Protein AF-0000000078755265 (afdb_homodimer)

Radius of gyration: 21.08 Å; Cα contacts (8 Å, |Δi|>4): 444; chains: 2; bounding box: 47×53×52 Å

Organism: Turneriella parva (strain ATCC BAA-1111 / DSM 21527 / NCTC 11395 / H) (NCBI:txid869212)

Solvent-accessible surface area (backbone atoms only — not comparable to full-atom values): 18035 Å² total; per-residue (Å²): 113,67,68,59,51,53,56,50,50,52,45,50,51,53,42,49,52,40,50,49,33,39,73,72,42,49,56,49,80,78,87,55,60,68,49,54,38,50,43,44,23,53,50,10,47,22,36,22,55,11,33,56,58,46,47,48,51,56,36,50,50,20,55,73,64,72,37,68,68,45,34,36,51,35,31,46,44,53,54,52,46,36,62,67,23,33,45,52,11,45,42,37,26,39,54,28,46,23,33,61,43,56,80,73,53,49,40,74,77,36,69,52,51,30,50,23,49,52,31,40,52,50,27,53,48,44,40,64,69,47,43,50,58,49,43,52,47,47,29,52,30,33,76,70,69,48,63,46,89,81,34,72,68,43,42,52,50,51,51,49,46,51,51,52,49,52,49,32,52,50,27,43,50,52,18,48,47,33,67,53,64,103,111,65,69,60,50,52,56,48,51,52,46,50,51,53,44,49,52,42,51,49,32,40,74,72,41,48,53,50,78,78,86,56,60,68,48,55,37,50,42,44,23,51,51,9,47,23,37,22,54,11,34,57,57,46,46,49,50,56,36,51,51,21,55,73,64,72,37,68,67,46,33,36,50,34,33,45,46,52,52,51,47,35,63,68,23,32,45,52,11,46,42,37,27,39,55,28,47,24,31,61,40,56,81,73,53,49,40,74,77,38,68,50,50,30,51,22,48,52,31,39,51,50,26,52,47,45,41,62,69,47,44,49,57,49,43,52,48,48,31,52,31,33,75,70,71,49,62,47,90,80,36,73,68,44,42,49,49,51,50,49,46,51,52,51,50,52,49,32,53,52,26,42,51,51,17,47,48,33,66,54,62,102

Structure (mmCIF, N/CA/C/O backbone):
data_AF-0000000078755265-model_v1
#
loop_
_entity.id
_entity.type
_entity.pdbx_description
1 polymer 'Integral membrane protein'
#
loop_
_atom_site.group_PDB
_atom_site.id
_atom_site.type_symbol
_atom_site.label_atom_id
_atom_site.label_alt_id
_atom_site.label_comp_id
_atom_site.label_asym_id
_atom_site.label_entity_id
_atom_site.label_seq_id
_atom_site.pdbx_PDB_ins_code
_atom_site.Cartn_x
_atom_site.Cartn_y
_atom_site.Cartn_z
_atom_site.occupancy
_atom_site.B_iso_or_equiv
_atom_site.auth_seq_id
_atom_site.auth_comp_id
_atom_site.auth_asym_id
_atom_site.auth_atom_id
_atom_site.pdbx_PDB_model_num
ATOM 1 N N . MET A 1 1 ? -9.18 23.5 -8.195 1 69.81 1 MET A N 1
ATOM 2 C CA . MET A 1 1 ? -10.266 22.516 -8.102 1 69.81 1 MET A CA 1
ATOM 3 C C . MET A 1 1 ? -10.719 22.078 -9.484 1 69.81 1 MET A C 1
ATOM 5 O O . MET A 1 1 ? -10.93 20.891 -9.727 1 69.81 1 MET A O 1
ATOM 9 N N . LYS A 1 2 ? -10.68 22.953 -10.406 1 68.75 2 LYS A N 1
ATOM 10 C CA . LYS A 1 2 ? -11.18 22.625 -11.734 1 68.75 2 LYS A CA 1
ATOM 11 C C . LYS A 1 2 ? -10.273 21.625 -12.445 1 68.75 2 LYS A C 1
ATOM 13 O O . LYS A 1 2 ? -10.75 20.656 -13.039 1 68.75 2 LYS A O 1
ATOM 18 N N . LYS A 1 3 ? -9.039 21.828 -12.359 1 72.62 3 LYS A N 1
ATOM 19 C CA . LYS A 1 3 ? -8.086 20.938 -13.016 1 72.62 3 LYS A CA 1
ATOM 20 C C . LYS A 1 3 ? -8.164 19.531 -12.445 1 72.62 3 LYS A C 1
ATOM 22 O O . LYS A 1 3 ? -8.078 18.547 -13.188 1 72.62 3 LYS A O 1
ATOM 27 N N . PHE A 1 4 ? -8.414 19.375 -11.234 1 78.75 4 PHE A N 1
ATOM 28 C CA . PHE A 1 4 ? -8.562 18.094 -10.57 1 78.75 4 PHE A CA 1
ATOM 29 C C . PHE A 1 4 ? -9.781 17.344 -11.094 1 78.75 4 PHE A C 1
ATOM 31 O O . PHE A 1 4 ? -9.695 16.156 -11.414 1 78.75 4 PHE A O 1
ATOM 38 N N . LYS A 1 5 ? -10.719 18.062 -11.352 1 81.75 5 LYS A N 1
ATOM 39 C CA . LYS A 1 5 ? -11.977 17.438 -11.781 1 81.75 5 LYS A CA 1
ATOM 40 C C . LYS A 1 5 ? -11.867 16.922 -13.211 1 81.75 5 LYS A C 1
ATOM 42 O O . LYS A 1 5 ? -12.391 15.844 -13.523 1 81.75 5 LYS A O 1
ATOM 47 N N . ILE A 1 6 ? -11.203 17.625 -14.023 1 82.88 6 ILE A N 1
ATOM 48 C CA . ILE A 1 6 ? -11.039 17.203 -15.414 1 82.88 6 ILE A CA 1
ATOM 49 C C . ILE A 1 6 ? -10.164 15.961 -15.477 1 82.88 6 ILE A C 1
ATOM 51 O O . ILE A 1 6 ? -10.469 15.016 -16.203 1 82.88 6 ILE A O 1
ATOM 55 N N . ALA A 1 7 ? -9.125 15.992 -14.734 1 85.5 7 ALA A N 1
ATOM 56 C CA . ALA A 1 7 ? -8.219 14.844 -14.719 1 85.5 7 ALA A CA 1
ATOM 57 C C . ALA A 1 7 ? -8.945 13.586 -14.242 1 85.5 7 ALA A C 1
ATOM 59 O O . ALA A 1 7 ? -8.789 12.516 -14.828 1 85.5 7 ALA A O 1
ATOM 60 N N . PHE A 1 8 ? -9.766 13.711 -13.297 1 88.5 8 PHE A N 1
ATOM 61 C CA . PHE A 1 8 ? -10.555 12.586 -12.805 1 88.5 8 PHE A CA 1
ATOM 62 C C . PHE A 1 8 ? -11.523 12.094 -13.867 1 88.5 8 PHE A C 1
ATOM 64 O O . PHE A 1 8 ? -11.695 10.883 -14.047 1 88.5 8 PHE A O 1
ATOM 71 N N . ALA A 1 9 ? -12.102 13.047 -14.523 1 90.12 9 ALA A N 1
ATOM 72 C CA . ALA A 1 9 ? -13.086 12.68 -15.539 1 90.12 9 ALA A CA 1
ATOM 73 C C . ALA A 1 9 ? -12.445 11.867 -16.656 1 90.12 9 ALA A C 1
ATOM 75 O O . ALA A 1 9 ? -13.031 10.898 -17.156 1 90.12 9 ALA A O 1
ATOM 76 N N . VAL A 1 10 ? -11.289 12.195 -17.062 1 91.88 10 VAL A N 1
ATOM 77 C CA . VAL A 1 10 ? -10.562 11.484 -18.109 1 91.88 10 VAL A CA 1
ATOM 78 C C . VAL A 1 10 ? -10.227 10.07 -17.641 1 91.88 10 VAL A C 1
ATOM 80 O O . 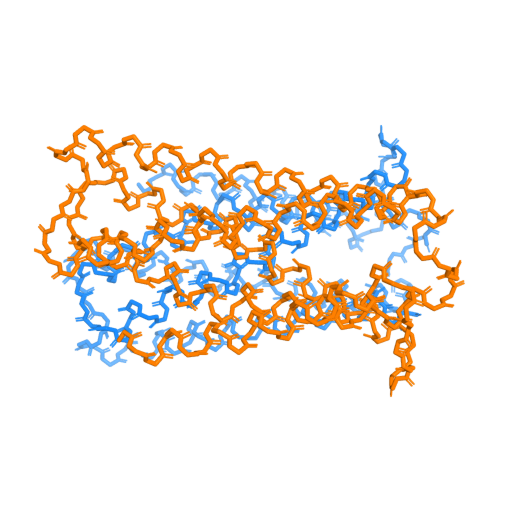VAL A 1 10 ? -10.453 9.094 -18.359 1 91.88 10 VAL A O 1
ATOM 83 N N . GLU A 1 11 ? -9.734 9.992 -16.469 1 93.38 11 GLU A N 1
ATOM 84 C CA . GLU A 1 11 ? -9.406 8.68 -15.93 1 93.38 11 GLU A CA 1
ATOM 85 C C . GLU A 1 11 ? -10.648 7.801 -15.812 1 93.38 11 GLU A C 1
ATOM 87 O O . GLU A 1 11 ? -10.617 6.621 -16.172 1 93.38 11 GLU A O 1
ATOM 92 N N . LEU A 1 12 ? -11.695 8.43 -15.367 1 93.75 12 LEU A N 1
ATOM 93 C CA . LEU A 1 12 ? -12.93 7.672 -15.188 1 93.75 12 LEU A CA 1
ATOM 94 C C . LEU A 1 12 ? -13.469 7.172 -16.531 1 93.75 12 LEU A C 1
ATOM 96 O O . LEU A 1 12 ? -13.992 6.059 -16.609 1 93.75 12 LEU A O 1
ATOM 100 N N . ALA A 1 13 ? -13.32 7.98 -17.531 1 95.06 13 ALA A N 1
ATOM 101 C CA . ALA A 1 13 ? -13.75 7.578 -18.875 1 95.06 13 ALA A CA 1
ATOM 102 C C . ALA A 1 13 ? -12.945 6.379 -19.359 1 95.06 13 ALA A C 1
ATOM 104 O O . ALA A 1 13 ? -13.508 5.438 -19.922 1 95.06 13 ALA A O 1
ATOM 105 N N . ILE A 1 14 ? -11.664 6.383 -19.203 1 96.19 14 ILE A N 1
ATOM 106 C CA . ILE A 1 14 ? -10.781 5.301 -19.625 1 96.19 14 ILE A CA 1
ATOM 107 C C . ILE A 1 14 ? -11.109 4.031 -18.828 1 96.19 14 ILE A C 1
ATOM 109 O O . ILE A 1 14 ? -11.242 2.953 -19.422 1 96.19 14 ILE A O 1
ATOM 113 N N . ILE A 1 15 ? -11.297 4.184 -17.562 1 96.5 15 ILE A N 1
ATOM 114 C CA . ILE A 1 15 ? -11.625 3.068 -16.688 1 96.5 15 ILE A CA 1
ATOM 115 C C . ILE A 1 15 ? -12.961 2.459 -17.094 1 96.5 15 ILE A C 1
ATOM 117 O O . ILE A 1 15 ? -13.102 1.235 -17.172 1 96.5 15 ILE A O 1
ATOM 121 N N . GLY A 1 16 ? -13.914 3.34 -17.344 1 95.38 16 GLY A N 1
ATOM 122 C CA . GLY A 1 16 ? -15.211 2.871 -17.797 1 95.38 16 GLY A CA 1
ATOM 123 C C . GLY A 1 16 ? -15.148 2.109 -19.109 1 95.38 16 GLY A C 1
ATOM 124 O O . GLY A 1 16 ? -15.789 1.07 -19.266 1 95.38 16 GLY A O 1
ATOM 125 N N . ALA A 1 17 ? -14.43 2.627 -20.016 1 96.38 17 ALA A N 1
ATOM 126 C CA . ALA A 1 17 ? -14.281 1.986 -21.328 1 96.38 17 ALA A CA 1
ATOM 127 C C . ALA A 1 17 ? -13.641 0.609 -21.188 1 96.38 17 ALA A C 1
ATOM 129 O O . ALA A 1 17 ? -14.109 -0.364 -21.781 1 96.38 17 ALA A O 1
ATOM 130 N N . LEU A 1 18 ? -12.625 0.479 -20.453 1 96.25 18 LEU A N 1
ATOM 131 C CA . LEU A 1 18 ? -11.914 -0.785 -20.266 1 96.25 18 LEU A CA 1
ATOM 132 C C . LEU A 1 18 ? -12.789 -1.802 -19.547 1 96.25 18 LEU A C 1
ATOM 134 O O . LEU A 1 18 ? -12.789 -2.986 -19.891 1 96.25 18 LEU A O 1
ATOM 138 N N . THR A 1 19 ? -13.484 -1.305 -18.578 1 95.19 19 THR A N 1
ATOM 139 C CA . THR A 1 19 ? -14.391 -2.18 -17.844 1 95.19 19 THR A CA 1
ATOM 140 C C . THR A 1 19 ? -15.477 -2.725 -18.781 1 95.19 19 THR A C 1
ATOM 142 O O . THR A 1 19 ? -15.812 -3.908 -18.719 1 95.19 19 THR A O 1
ATOM 145 N N . THR A 1 20 ? -15.992 -1.854 -19.562 1 94.69 20 THR A N 1
ATOM 146 C CA . THR A 1 20 ? -17.016 -2.256 -20.516 1 94.69 20 THR A CA 1
ATOM 147 C C . THR A 1 20 ? -16.484 -3.312 -21.484 1 94.69 20 THR A C 1
ATOM 149 O O . THR A 1 20 ? -17.156 -4.301 -21.766 1 94.69 20 THR A O 1
ATOM 152 N N . LEU A 1 21 ? -15.289 -3.15 -21.969 1 94.81 21 LEU A N 1
ATOM 153 C CA . LEU A 1 21 ? -14.68 -4.133 -22.859 1 94.81 21 LEU A CA 1
ATOM 154 C C . LEU A 1 21 ? -14.609 -5.5 -22.188 1 94.81 21 LEU A C 1
ATOM 156 O O . LEU A 1 21 ? -14.922 -6.52 -22.812 1 94.81 21 LEU A O 1
ATOM 160 N N . LEU A 1 22 ? -14.258 -5.523 -20.984 1 93.94 22 LEU A N 1
ATOM 161 C CA . LEU A 1 22 ? -14.133 -6.777 -20.234 1 93.94 22 LEU A CA 1
ATOM 162 C C . LEU A 1 22 ? -15.484 -7.465 -20.109 1 93.94 22 LEU A C 1
ATOM 164 O O . LEU A 1 22 ? -15.602 -8.672 -20.328 1 93.94 22 LEU A O 1
ATOM 168 N N . PHE A 1 23 ? -16.469 -6.684 -19.828 1 93.81 23 PHE A N 1
ATOM 169 C CA . PHE A 1 23 ? -17.766 -7.262 -19.547 1 93.81 23 PHE A CA 1
ATOM 170 C C . PHE A 1 23 ? -18.422 -7.754 -20.828 1 93.81 23 PHE A C 1
ATOM 172 O O . PHE A 1 23 ? -19.219 -8.703 -20.812 1 93.81 23 PHE A O 1
ATOM 179 N N . VAL A 1 24 ? -18.062 -7.152 -21.891 1 93.25 24 VAL A N 1
ATOM 180 C CA . VAL A 1 24 ? -18.688 -7.578 -23.141 1 93.25 24 VAL A CA 1
ATOM 181 C C . VAL A 1 24 ? -17.812 -8.625 -23.828 1 93.25 24 VAL A C 1
ATOM 183 O O . VAL A 1 24 ? -18.156 -9.125 -24.906 1 93.25 24 VAL A O 1
ATOM 186 N N . GLY A 1 25 ? -16.688 -8.93 -23.297 1 91.88 25 GLY A N 1
ATOM 187 C CA . GLY A 1 25 ? -15.883 -10.055 -23.734 1 91.88 25 GLY A CA 1
ATOM 188 C C . GLY A 1 25 ? -14.938 -9.703 -24.875 1 91.88 25 GLY A C 1
ATOM 189 O O . GLY A 1 25 ? -14.578 -10.562 -25.672 1 91.88 25 GLY A O 1
ATOM 190 N N . VAL A 1 26 ? -14.648 -8.461 -25 1 92.31 26 VAL A N 1
ATOM 191 C CA . VAL A 1 26 ? -13.703 -8.039 -26.031 1 92.31 26 VAL A CA 1
ATOM 192 C C . VAL A 1 26 ? -12.289 -7.984 -25.438 1 92.31 26 VAL A C 1
ATOM 194 O O . VAL A 1 26 ? -12.047 -7.266 -24.469 1 92.31 26 VAL A O 1
ATOM 197 N N . SER A 1 27 ? -11.406 -8.711 -26.047 1 93.75 27 SER A N 1
ATOM 198 C CA . SER A 1 27 ? -10.016 -8.719 -25.609 1 93.75 27 SER A CA 1
ATOM 199 C C . SER A 1 27 ? -9.156 -7.801 -26.484 1 93.75 27 SER A C 1
ATOM 201 O O . SER A 1 27 ? -9.344 -7.738 -27.703 1 93.75 27 SER A O 1
ATOM 203 N N . LEU A 1 28 ? -8.258 -7.086 -25.891 1 95.06 28 LEU A N 1
ATOM 204 C CA . LEU A 1 28 ? -7.281 -6.262 -26.594 1 95.06 28 LEU A CA 1
ATOM 205 C C . LEU A 1 28 ? -6.09 -7.102 -27.047 1 95.06 28 LEU A C 1
ATOM 207 O O . LEU A 1 28 ? -5.832 -8.172 -26.5 1 95.06 28 LEU A O 1
ATOM 211 N N . PRO A 1 29 ? -5.469 -6.609 -28.094 1 93.75 29 PRO A N 1
ATOM 212 C CA . PRO A 1 29 ? -4.324 -7.391 -28.578 1 93.75 29 PRO A CA 1
ATOM 213 C C . PRO A 1 29 ? -3.135 -7.348 -27.625 1 93.75 29 PRO A C 1
ATOM 215 O O . PRO A 1 29 ? -2.943 -6.355 -26.922 1 93.75 29 PRO A O 1
ATOM 218 N N . GLU A 1 30 ? -2.338 -8.445 -27.656 1 94 30 GLU A N 1
ATOM 219 C CA . GLU A 1 30 ? -1.086 -8.523 -26.906 1 94 30 GLU A CA 1
ATOM 220 C C . GLU A 1 30 ? -0.012 -7.641 -27.531 1 94 30 GLU A C 1
ATOM 222 O O . GLU A 1 30 ? 0.525 -7.973 -28.594 1 94 30 GLU A O 1
ATOM 227 N N . VAL A 1 31 ? 0.309 -6.547 -26.906 1 95.69 31 VAL A N 1
ATOM 228 C CA . VAL A 1 31 ? 1.33 -5.648 -27.438 1 95.69 31 VAL A CA 1
ATOM 229 C C . VAL A 1 31 ? 2.674 -5.941 -26.766 1 95.69 31 VAL A C 1
ATOM 231 O O . VAL A 1 31 ? 3.725 -5.547 -27.281 1 95.69 31 VAL A O 1
ATOM 234 N N . PHE A 1 32 ? 2.686 -6.602 -25.656 1 96.69 32 PHE A N 1
ATOM 235 C CA . PHE A 1 32 ? 3.84 -7.145 -24.953 1 96.69 32 PHE A CA 1
ATOM 236 C C . PHE A 1 32 ? 3.666 -8.633 -24.703 1 96.69 32 PHE A C 1
ATOM 238 O O . PHE A 1 32 ? 2.557 -9.164 -24.797 1 96.69 32 PHE A O 1
ATOM 245 N N . PRO A 1 33 ? 4.828 -9.258 -24.484 1 95.75 33 PRO A N 1
ATOM 246 C CA . PRO A 1 33 ? 4.672 -10.648 -24.047 1 95.75 33 PRO A CA 1
ATOM 247 C C . PRO A 1 33 ? 3.729 -10.797 -22.859 1 95.75 33 PRO A C 1
ATOM 249 O O . PRO A 1 33 ? 3.695 -9.93 -21.984 1 95.75 33 PRO A O 1
ATOM 252 N N . ARG A 1 34 ? 3.051 -11.898 -22.766 1 94.75 34 ARG A N 1
ATOM 253 C CA . ARG A 1 34 ? 2.014 -12.156 -21.766 1 94.75 34 ARG A CA 1
ATOM 254 C C . ARG A 1 34 ? 2.547 -11.945 -20.344 1 94.75 34 ARG A C 1
ATOM 256 O O . ARG A 1 34 ? 1.854 -11.398 -19.5 1 94.75 34 ARG A O 1
ATOM 263 N N . ALA A 1 35 ? 3.75 -12.359 -20.156 1 94.94 35 ALA A N 1
ATOM 264 C CA . ALA A 1 35 ? 4.367 -12.219 -18.844 1 94.94 35 ALA A CA 1
ATOM 265 C C . ALA A 1 35 ? 4.496 -10.75 -18.453 1 94.94 35 ALA A C 1
ATOM 267 O O . ALA A 1 35 ? 4.375 -10.406 -17.281 1 94.94 35 ALA A O 1
ATOM 268 N N . VAL A 1 36 ? 4.754 -9.906 -19.406 1 97 36 VAL A N 1
ATOM 269 C CA . VAL A 1 36 ? 4.871 -8.477 -19.141 1 97 36 VAL A CA 1
ATOM 270 C C . VAL A 1 36 ? 3.498 -7.891 -18.828 1 97 36 VAL A C 1
ATOM 272 O O . VAL A 1 36 ? 3.367 -7.051 -17.922 1 97 36 VAL A O 1
ATOM 275 N N . HIS A 1 37 ? 2.492 -8.344 -19.5 1 97.31 37 HIS A N 1
ATOM 276 C CA . HIS A 1 37 ? 1.136 -7.91 -19.188 1 97.31 37 HIS A CA 1
ATOM 277 C C . HIS A 1 37 ? 0.741 -8.32 -17.766 1 97.31 37 HIS A C 1
ATOM 279 O O . HIS A 1 37 ? 0.085 -7.559 -17.062 1 97.31 37 HIS A O 1
ATOM 285 N N . ARG A 1 38 ? 1.148 -9.5 -17.406 1 95.75 38 ARG A N 1
ATOM 286 C CA . ARG A 1 38 ? 0.884 -9.961 -16.047 1 95.75 38 ARG A CA 1
ATOM 287 C C . ARG A 1 38 ? 1.606 -9.086 -15.023 1 95.75 38 ARG A C 1
ATOM 289 O O . ARG A 1 38 ? 1.037 -8.742 -13.992 1 95.75 38 ARG A O 1
ATOM 296 N N . PHE A 1 39 ? 2.799 -8.789 -15.344 1 96.81 39 PHE A N 1
ATOM 297 C CA . PHE A 1 39 ? 3.588 -7.93 -14.469 1 96.81 39 PHE A CA 1
ATOM 298 C C . PHE A 1 39 ? 2.912 -6.574 -14.289 1 96.81 39 PHE A C 1
ATOM 300 O O . PHE A 1 39 ? 2.754 -6.098 -13.164 1 96.81 39 PHE A O 1
ATOM 307 N N . LEU A 1 40 ? 2.523 -5.988 -15.367 1 97.81 40 LEU A N 1
ATOM 308 C CA . LEU A 1 40 ? 1.892 -4.676 -15.336 1 97.81 40 LEU A CA 1
ATOM 309 C C . LEU A 1 40 ? 0.554 -4.734 -14.602 1 97.81 40 LEU A C 1
ATOM 311 O O . LEU A 1 40 ? 0.183 -3.789 -13.898 1 97.81 40 LEU A O 1
ATOM 315 N N . HIS A 1 41 ? -0.22 -5.812 -14.758 1 97.62 41 HIS A N 1
ATOM 316 C CA . HIS A 1 41 ? -1.466 -6.039 -14.039 1 97.62 41 HIS A CA 1
ATOM 317 C C . HIS A 1 41 ? -1.23 -6.078 -12.531 1 97.62 41 HIS A C 1
ATOM 319 O O . HIS A 1 41 ? -1.938 -5.414 -11.773 1 97.62 41 HIS A O 1
ATOM 325 N N . ILE A 1 42 ? -0.18 -6.785 -12.109 1 96.94 42 ILE A N 1
ATOM 326 C CA . ILE A 1 42 ? 0.16 -6.918 -10.695 1 96.94 42 ILE A CA 1
ATOM 327 C C . ILE A 1 42 ? 0.607 -5.566 -10.148 1 96.94 42 ILE A C 1
ATOM 329 O O . ILE A 1 42 ? 0.208 -5.176 -9.047 1 96.94 42 ILE A O 1
ATOM 333 N N . LEU A 1 43 ? 1.388 -4.895 -10.953 1 97.38 43 LEU A N 1
ATOM 334 C CA . LEU A 1 43 ? 1.819 -3.561 -10.547 1 97.38 43 LEU A CA 1
ATOM 335 C C . LEU A 1 43 ? 0.622 -2.637 -10.352 1 97.38 43 LEU A C 1
ATOM 337 O O . LEU A 1 43 ? 0.589 -1.851 -9.406 1 97.38 43 LEU A O 1
ATOM 341 N N . GLY A 1 44 ? -0.327 -2.703 -11.234 1 97.94 44 GLY A N 1
ATOM 342 C CA . GLY A 1 44 ? -1.554 -1.934 -11.094 1 97.94 44 GLY A CA 1
ATOM 343 C C . GLY A 1 44 ? -2.316 -2.254 -9.828 1 97.94 44 GLY A C 1
ATOM 344 O O . GLY A 1 44 ? -2.811 -1.351 -9.148 1 97.94 44 GLY A O 1
ATOM 345 N N . ALA A 1 45 ? -2.359 -3.541 -9.508 1 97.38 45 ALA A N 1
ATOM 346 C CA . ALA A 1 45 ? -3.049 -3.963 -8.289 1 97.38 45 ALA A CA 1
ATOM 347 C C . ALA A 1 45 ? -2.357 -3.408 -7.047 1 97.38 45 ALA A C 1
ATOM 349 O O . ALA A 1 45 ? -3.021 -2.965 -6.105 1 97.38 45 ALA A O 1
ATOM 350 N N . ILE A 1 46 ? -1.095 -3.379 -7.043 1 97.62 46 ILE A N 1
ATOM 351 C CA . ILE A 1 46 ? -0.297 -2.912 -5.914 1 97.62 46 ILE A CA 1
ATOM 352 C C . ILE A 1 46 ? -0.532 -1.418 -5.699 1 97.62 46 ILE A C 1
ATOM 354 O O . ILE A 1 46 ? -0.798 -0.98 -4.578 1 97.62 46 ILE A O 1
ATOM 358 N N . ILE A 1 47 ? -0.466 -0.708 -6.809 1 97.31 47 ILE A N 1
ATOM 359 C CA . ILE A 1 47 ? -0.586 0.744 -6.738 1 97.31 47 ILE A CA 1
ATOM 360 C C . ILE A 1 47 ? -2.016 1.124 -6.355 1 97.31 47 ILE A C 1
ATOM 362 O O . ILE A 1 47 ? -2.227 1.998 -5.512 1 97.31 47 ILE A O 1
ATOM 366 N N . PHE A 1 48 ? -2.982 0.468 -6.945 1 98.06 48 PHE A N 1
ATOM 367 C CA . PHE A 1 48 ? -4.402 0.729 -6.746 1 98.06 48 PHE A CA 1
ATOM 368 C C . PHE A 1 48 ? -4.816 0.401 -5.316 1 98.06 48 PHE A C 1
ATOM 370 O O . PHE A 1 48 ? -5.23 1.288 -4.566 1 98.06 48 PHE A O 1
ATOM 377 N N . LEU A 1 49 ? -4.617 -0.829 -4.895 1 97.5 49 LEU A N 1
ATOM 378 C CA . LEU A 1 49 ? -5.059 -1.267 -3.576 1 97.5 49 LEU A CA 1
ATOM 379 C C . LEU A 1 49 ? -4.18 -0.673 -2.482 1 97.5 49 LEU A C 1
ATOM 381 O O . LEU A 1 49 ? -4.66 -0.364 -1.391 1 97.5 49 LEU A O 1
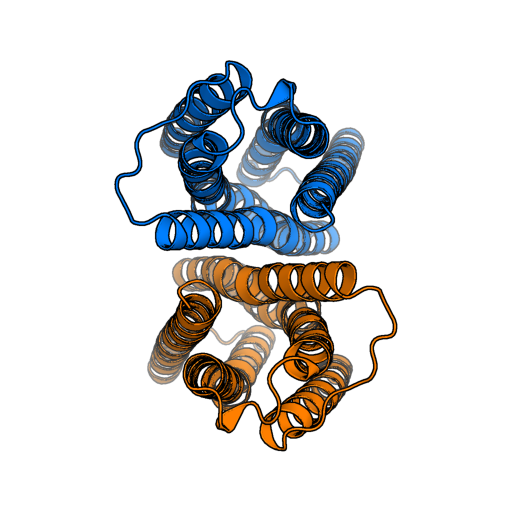ATOM 385 N N . GLY A 1 50 ? -2.943 -0.487 -2.74 1 97.75 50 GLY A N 1
ATOM 386 C CA . GLY A 1 50 ? -2.055 0.171 -1.796 1 97.75 50 GLY A CA 1
ATOM 387 C C . GLY A 1 50 ? -2.527 1.558 -1.399 1 97.75 50 GLY A C 1
ATOM 388 O O . GLY A 1 50 ? -2.561 1.892 -0.213 1 97.75 50 GLY A O 1
ATOM 389 N N . ASN A 1 51 ? -2.873 2.318 -2.438 1 98.19 51 ASN A N 1
ATOM 390 C CA . ASN A 1 51 ? -3.328 3.672 -2.146 1 98.19 51 ASN A CA 1
ATOM 391 C C . ASN A 1 51 ? -4.594 3.666 -1.294 1 98.19 51 ASN A C 1
ATOM 393 O O . ASN A 1 51 ? -4.738 4.48 -0.38 1 98.19 51 ASN A O 1
ATOM 397 N N . ILE A 1 52 ? -5.484 2.773 -1.604 1 97.12 52 ILE A N 1
ATOM 398 C CA . ILE A 1 52 ? -6.758 2.736 -0.892 1 97.12 52 ILE A CA 1
ATOM 399 C C . ILE A 1 52 ? -6.508 2.541 0.602 1 97.12 52 ILE A C 1
ATOM 401 O O . ILE A 1 52 ? -6.977 3.332 1.425 1 97.12 52 ILE A O 1
ATOM 405 N N . VAL A 1 53 ? -5.676 1.666 0.991 1 97.56 53 VAL A N 1
ATOM 406 C CA . VAL A 1 53 ? -5.539 1.289 2.395 1 97.56 53 VAL A CA 1
ATOM 407 C C . VAL A 1 53 ? -4.633 2.285 3.111 1 97.56 53 VAL A C 1
ATOM 409 O O . VAL A 1 53 ? -4.914 2.689 4.242 1 97.56 53 VAL A O 1
ATOM 412 N N . VAL A 1 54 ? -3.604 2.664 2.443 1 98.25 54 VAL A N 1
ATOM 413 C CA . VAL A 1 54 ? -2.631 3.539 3.09 1 98.25 54 VAL A CA 1
ATOM 414 C C . VAL A 1 54 ? -3.23 4.93 3.277 1 98.25 54 VAL A C 1
ATOM 416 O O . VAL A 1 54 ? -3.133 5.516 4.359 1 98.25 54 VAL A O 1
ATOM 419 N N . SER A 1 55 ? -3.908 5.473 2.264 1 98.12 55 SER A N 1
ATOM 420 C CA . SER A 1 55 ? -4.52 6.797 2.361 1 98.12 55 SER A CA 1
ATOM 421 C C . SER A 1 55 ? -5.656 6.805 3.375 1 98.12 55 SER A C 1
ATOM 423 O O . SER A 1 55 ? -5.883 7.812 4.051 1 98.12 55 SER A O 1
ATOM 425 N N . ALA A 1 56 ? -6.297 5.688 3.479 1 97.44 56 ALA A N 1
ATOM 426 C CA . ALA A 1 56 ? -7.359 5.602 4.477 1 97.44 56 ALA A CA 1
ATOM 427 C C . ALA A 1 56 ? -6.805 5.793 5.887 1 97.44 56 ALA A C 1
ATOM 429 O O . ALA A 1 56 ? -7.434 6.434 6.73 1 97.44 56 ALA A O 1
ATOM 430 N N . LEU A 1 57 ? -5.652 5.211 6.113 1 97.94 57 LEU A N 1
ATOM 431 C CA . LEU A 1 57 ? -5.07 5.371 7.441 1 97.94 57 LEU A CA 1
ATOM 432 C C . LEU A 1 57 ? -4.609 6.809 7.664 1 97.94 57 LEU A C 1
ATOM 434 O O . LEU A 1 57 ? -4.84 7.383 8.727 1 97.94 57 LEU A O 1
ATOM 438 N N . TRP A 1 58 ? -3.986 7.406 6.648 1 98.19 58 TRP A N 1
ATOM 439 C CA . TRP A 1 58 ? -3.568 8.797 6.75 1 98.19 58 TRP A CA 1
ATOM 440 C C . TRP A 1 58 ? -4.754 9.703 7.082 1 98.19 58 TRP A C 1
ATOM 442 O O . TRP A 1 58 ? -4.688 10.516 8.008 1 98.19 58 TRP A O 1
ATOM 452 N N . PHE A 1 59 ? -5.809 9.5 6.355 1 98.06 59 PHE A N 1
ATOM 453 C CA . PHE A 1 59 ? -6.992 10.336 6.52 1 98.06 59 PHE A CA 1
ATOM 454 C C . PHE A 1 59 ? -7.641 10.094 7.879 1 98.06 59 PHE A C 1
ATOM 456 O O . PHE A 1 59 ? -8.062 11.039 8.547 1 98.06 59 PHE A O 1
ATOM 463 N N . SER A 1 60 ? -7.73 8.844 8.312 1 97.12 60 SER A N 1
ATOM 464 C CA . SER A 1 60 ? -8.375 8.5 9.57 1 97.12 60 SER A CA 1
ATOM 465 C C . SER A 1 60 ? -7.637 9.109 10.758 1 97.12 60 SER A C 1
ATOM 467 O O . SER A 1 60 ? -8.266 9.562 11.719 1 97.12 60 SER A O 1
ATOM 469 N N . VAL A 1 61 ? -6.363 9.133 10.695 1 97.44 61 VAL A N 1
ATOM 470 C CA . VAL A 1 61 ? -5.586 9.727 11.781 1 97.44 61 VAL A CA 1
ATOM 471 C C . VAL A 1 61 ? -5.777 11.242 11.797 1 97.44 61 VAL A C 1
ATOM 473 O O . VAL A 1 61 ? -5.906 11.844 12.859 1 97.44 61 VAL A O 1
ATOM 476 N N . ALA A 1 62 ? -5.832 11.82 10.602 1 97.62 62 ALA A N 1
ATOM 477 C CA . ALA A 1 62 ? -6.086 13.258 10.523 1 97.62 62 ALA A CA 1
ATOM 478 C C . ALA A 1 62 ? -7.434 13.609 11.141 1 97.62 62 ALA A C 1
ATOM 480 O O . ALA A 1 62 ? -7.535 14.555 11.922 1 97.62 62 ALA A O 1
ATOM 481 N N . VAL A 1 63 ? -8.422 12.828 10.836 1 96.88 63 VAL A N 1
ATOM 482 C CA . VAL A 1 63 ? -9.758 13.086 11.344 1 96.88 63 VAL A CA 1
ATOM 483 C C . VAL A 1 63 ? -9.781 12.883 12.859 1 96.88 63 VAL A C 1
ATOM 485 O O . VAL A 1 63 ? -10.328 13.711 13.594 1 96.88 63 VAL A O 1
ATOM 488 N N . ALA A 1 64 ? -9.141 11.859 13.328 1 96.31 64 ALA A N 1
ATOM 489 C CA . ALA A 1 64 ? -9.148 11.523 14.75 1 96.31 64 ALA A CA 1
ATOM 490 C C . ALA A 1 64 ? -8.398 12.578 15.57 1 96.31 64 ALA A C 1
ATOM 492 O O . ALA A 1 64 ? -8.719 12.805 16.734 1 96.31 64 ALA A O 1
ATOM 493 N N . SER A 1 65 ? -7.473 13.25 14.938 1 95.75 65 SER A N 1
ATOM 494 C CA . SER A 1 65 ? -6.668 14.258 15.625 1 95.75 65 SER A CA 1
ATOM 495 C C . SER A 1 65 ? -7.488 15.508 15.938 1 95.75 65 SER A C 1
ATOM 497 O O . SER A 1 65 ? -7.133 16.281 16.828 1 95.75 65 SER A O 1
ATOM 499 N N . ARG A 1 66 ? -8.539 15.789 15.125 1 95.88 66 ARG A N 1
ATOM 500 C CA . ARG A 1 66 ? -9.406 16.953 15.203 1 95.88 66 ARG A CA 1
ATOM 501 C C . ARG A 1 66 ? -8.602 18.25 15.031 1 95.88 66 ARG A C 1
ATOM 503 O O . ARG A 1 66 ? -8.945 19.281 15.609 1 95.88 66 ARG A O 1
ATOM 510 N N . LYS A 1 67 ? -7.453 18.094 14.438 1 95.56 67 LYS A N 1
ATOM 511 C CA . LYS A 1 67 ? -6.672 19.266 14.07 1 95.56 67 LYS A CA 1
ATOM 512 C C . LYS A 1 67 ? -7.043 19.766 12.672 1 95.56 67 LYS A C 1
ATOM 514 O O . LYS A 1 67 ? -6.902 19.031 11.688 1 95.56 67 LYS A O 1
ATOM 519 N N . ASN A 1 68 ? -7.434 21.031 12.586 1 94.94 68 ASN A N 1
ATOM 520 C CA . ASN A 1 68 ? -7.945 21.594 11.336 1 94.94 68 ASN A CA 1
ATOM 521 C C . ASN A 1 68 ? -6.922 21.484 10.211 1 94.94 68 ASN A C 1
ATOM 523 O O . ASN A 1 68 ? -7.266 21.109 9.094 1 94.94 68 ASN A O 1
ATOM 527 N N . ASP A 1 69 ? -5.703 21.781 10.539 1 95.5 69 ASP A N 1
ATOM 528 C CA . ASP A 1 69 ? -4.664 21.797 9.516 1 95.5 69 ASP A CA 1
ATOM 529 C C . ASP A 1 69 ? -4.391 20.375 8.992 1 95.5 69 ASP A C 1
ATOM 531 O O . ASP A 1 69 ? -4.184 20.188 7.789 1 95.5 69 ASP A O 1
ATOM 535 N N . TRP A 1 70 ? -4.406 19.438 9.883 1 96.69 70 TRP A N 1
ATOM 536 C CA . TRP A 1 70 ? -4.188 18.047 9.477 1 96.69 70 TRP A CA 1
ATOM 537 C C . TRP A 1 70 ? -5.336 17.547 8.617 1 96.69 70 TRP A C 1
ATOM 539 O O . TRP A 1 70 ? -5.117 16.859 7.617 1 96.69 70 TRP A O 1
ATOM 549 N N . PHE A 1 71 ? -6.516 17.938 9.023 1 97 71 PHE A N 1
ATOM 550 C CA . PHE A 1 71 ? -7.691 17.547 8.25 1 97 71 PHE A CA 1
ATOM 551 C C . PHE A 1 71 ? -7.641 18.156 6.855 1 97 71 PHE A C 1
ATOM 553 O O . PHE A 1 71 ? -7.895 17.469 5.863 1 97 71 PHE A O 1
ATOM 560 N N . ALA A 1 72 ? -7.324 19.391 6.762 1 96.19 72 ALA A N 1
ATOM 561 C CA . ALA A 1 72 ? -7.258 20.078 5.473 1 96.19 72 ALA A CA 1
ATOM 562 C C . ALA A 1 72 ? -6.211 19.438 4.566 1 96.19 72 ALA A C 1
ATOM 564 O O . ALA A 1 72 ? -6.453 19.234 3.371 1 96.19 72 ALA A O 1
ATOM 565 N N . PHE A 1 73 ? -5.109 19.125 5.141 1 97.31 73 PHE A N 1
ATOM 566 C CA . PHE A 1 73 ? -4.039 18.453 4.41 1 97.31 73 PHE A CA 1
ATOM 567 C C . PHE A 1 73 ? -4.496 17.094 3.9 1 97.31 73 PHE A C 1
ATOM 569 O O . PHE A 1 73 ? -4.352 16.797 2.713 1 97.31 73 PHE A O 1
ATOM 576 N N . ALA A 1 74 ? -5.059 16.297 4.754 1 97.88 74 ALA A N 1
ATOM 577 C CA . ALA A 1 74 ? -5.449 14.93 4.402 1 97.88 74 ALA A CA 1
ATOM 578 C C . ALA A 1 74 ? -6.586 14.93 3.385 1 97.88 74 ALA A C 1
ATOM 580 O O . ALA A 1 74 ? -6.617 14.094 2.48 1 97.88 74 ALA A O 1
ATOM 581 N N . ALA A 1 75 ? -7.508 15.867 3.533 1 96.62 75 ALA A N 1
ATOM 582 C CA . ALA A 1 75 ? -8.633 15.961 2.605 1 96.62 75 ALA A CA 1
ATOM 583 C C . ALA A 1 75 ? -8.156 16.266 1.189 1 96.62 75 ALA A C 1
ATOM 585 O O . ALA A 1 75 ? -8.742 15.781 0.214 1 96.62 75 ALA A O 1
ATOM 586 N N . ARG A 1 76 ? -7.148 17 1.094 1 95.12 76 ARG A N 1
ATOM 587 C CA . ARG A 1 76 ? -6.582 17.328 -0.211 1 95.12 76 ARG A CA 1
ATOM 588 C C . ARG A 1 76 ? -5.797 16.156 -0.776 1 95.12 76 ARG A C 1
ATOM 590 O O . ARG A 1 76 ? -5.953 15.797 -1.946 1 95.12 76 ARG A O 1
ATOM 597 N N . LEU A 1 77 ? -5.012 15.57 0.02 1 97.25 77 LEU A N 1
ATOM 598 C CA . LEU A 1 77 ? -4.098 14.539 -0.466 1 97.25 77 LEU A CA 1
ATOM 599 C C . LEU A 1 77 ? -4.848 13.258 -0.799 1 97.25 77 LEU A C 1
ATOM 601 O O . LEU A 1 77 ? -4.418 12.484 -1.659 1 97.25 77 LEU A O 1
ATOM 605 N N . MET A 1 78 ? -5.965 13.039 -0.174 1 95.94 78 MET A N 1
ATOM 606 C CA . MET A 1 78 ? -6.773 11.891 -0.568 1 95.94 78 MET A CA 1
ATOM 607 C C . MET A 1 78 ? -7.129 11.953 -2.049 1 95.94 78 MET A C 1
ATOM 609 O O . MET A 1 78 ? -7.129 10.93 -2.736 1 95.94 78 MET A O 1
ATOM 613 N N . ASN A 1 79 ? -7.434 13.141 -2.455 1 95.38 79 ASN A N 1
ATOM 614 C CA . ASN A 1 79 ? -7.797 13.312 -3.857 1 95.38 79 ASN A CA 1
ATOM 615 C C . ASN A 1 79 ? -6.566 13.281 -4.762 1 95.38 79 ASN A C 1
ATOM 617 O O . ASN A 1 79 ? -6.609 12.727 -5.859 1 95.38 79 ASN A O 1
ATOM 621 N N . ILE A 1 80 ? -5.484 13.836 -4.305 1 96.38 80 ILE A N 1
ATOM 622 C CA . ILE A 1 80 ? -4.246 13.844 -5.074 1 96.38 80 ILE A CA 1
ATOM 623 C C . ILE A 1 80 ? -3.725 12.414 -5.227 1 96.38 80 ILE A C 1
ATOM 625 O O . ILE A 1 80 ? -3.318 12.008 -6.32 1 96.38 80 ILE A O 1
ATOM 629 N N . THR A 1 81 ? -3.744 11.664 -4.16 1 97.5 81 THR A N 1
ATOM 630 C CA . THR A 1 81 ? -3.219 10.305 -4.219 1 97.5 81 THR A CA 1
ATOM 631 C C . THR A 1 81 ? -4.141 9.398 -5.035 1 97.5 81 THR A C 1
ATOM 633 O O . THR A 1 81 ? -3.68 8.461 -5.688 1 97.5 81 THR A O 1
ATOM 636 N N . ASP A 1 82 ? -5.457 9.68 -5.027 1 96.75 82 ASP A N 1
ATOM 637 C CA . ASP A 1 82 ? -6.355 8.953 -5.918 1 96.75 82 ASP A CA 1
ATOM 638 C C . ASP A 1 82 ? -5.996 9.195 -7.379 1 96.75 82 ASP A C 1
ATOM 640 O O . ASP A 1 82 ? -5.98 8.266 -8.188 1 96.75 82 ASP A O 1
ATOM 644 N N . LEU A 1 83 ? -5.738 10.383 -7.695 1 95.75 83 LEU A N 1
ATOM 645 C CA . LEU A 1 83 ? -5.395 10.75 -9.062 1 95.75 83 LEU A CA 1
ATOM 646 C C . LEU A 1 83 ? -4.043 10.156 -9.461 1 95.75 83 LEU A C 1
ATOM 648 O O . LEU A 1 83 ? -3.855 9.75 -10.609 1 95.75 83 LEU A O 1
ATOM 652 N N . ALA A 1 84 ? -3.16 10.07 -8.531 1 97.19 84 ALA A N 1
ATOM 653 C CA . ALA A 1 84 ? -1.788 9.656 -8.82 1 97.19 84 ALA A CA 1
ATOM 654 C C . ALA A 1 84 ? -1.658 8.133 -8.805 1 97.19 84 ALA A C 1
ATOM 656 O O . ALA A 1 84 ? -0.815 7.574 -9.508 1 97.19 84 ALA A O 1
ATOM 657 N N . PHE A 1 85 ? -2.5 7.477 -8.031 1 98.12 85 PHE A N 1
ATOM 658 C CA . PHE A 1 85 ? -2.258 6.055 -7.816 1 98.12 85 PHE A CA 1
ATOM 659 C C . PHE A 1 85 ? -3.502 5.238 -8.141 1 98.12 85 PHE A C 1
ATOM 661 O O . PHE A 1 85 ? -3.445 4.301 -8.938 1 98.12 85 PHE A O 1
ATOM 668 N N . THR A 1 86 ? -4.625 5.582 -7.57 1 97.25 86 THR A N 1
ATOM 669 C CA . THR A 1 86 ? -5.832 4.793 -7.793 1 97.25 86 THR A CA 1
ATOM 670 C C . THR A 1 86 ? -6.211 4.789 -9.273 1 97.25 86 THR A C 1
ATOM 672 O O . THR A 1 86 ? -6.422 3.729 -9.859 1 97.25 86 THR A O 1
ATOM 675 N N . GLY A 1 87 ? -6.32 5.961 -9.859 1 95.44 87 GLY A N 1
ATOM 676 C CA . GLY A 1 87 ? -6.66 6.074 -11.273 1 95.44 87 GLY A CA 1
ATOM 677 C C . GLY A 1 87 ? -5.707 5.316 -12.18 1 95.44 87 GLY A C 1
ATOM 678 O O . GLY A 1 87 ? -6.109 4.367 -12.852 1 95.44 87 GLY A O 1
ATOM 679 N N . PRO A 1 88 ? -4.43 5.672 -12.148 1 97.19 88 PRO A N 1
ATOM 680 C CA . PRO A 1 88 ? -3.451 4.973 -12.992 1 97.19 88 PRO A CA 1
ATOM 681 C C . PRO A 1 88 ? -3.361 3.482 -12.672 1 97.19 88 PRO A C 1
ATOM 683 O O . PRO A 1 88 ? -3.158 2.666 -13.578 1 97.19 88 PRO A O 1
ATOM 686 N N . GLY A 1 89 ? -3.455 3.135 -11.406 1 97.75 89 GLY A N 1
ATOM 687 C CA . GLY A 1 89 ? -3.48 1.726 -11.047 1 97.75 89 GLY A CA 1
ATOM 688 C C . GLY A 1 89 ? -4.625 0.967 -11.695 1 97.75 89 GLY A C 1
ATOM 689 O O . GLY A 1 89 ? -4.434 -0.133 -12.219 1 97.75 89 GLY A O 1
ATOM 690 N N . LEU A 1 90 ? -5.777 1.562 -11.656 1 97.62 90 LEU A N 1
ATOM 691 C CA . LEU A 1 90 ? -6.945 0.947 -12.273 1 97.62 90 LEU A CA 1
ATOM 692 C C . LEU A 1 90 ? -6.762 0.828 -13.781 1 97.62 90 LEU A C 1
ATOM 694 O O . LEU A 1 90 ? -7.16 -0.172 -14.383 1 97.62 90 LEU A O 1
ATOM 698 N N . ILE A 1 91 ? -6.199 1.813 -14.359 1 97.69 91 ILE A N 1
ATOM 699 C CA . ILE A 1 91 ? -5.973 1.785 -15.805 1 97.69 91 ILE A CA 1
ATOM 700 C C . ILE A 1 91 ? -4.992 0.666 -16.156 1 97.69 91 ILE A C 1
ATOM 702 O O . ILE A 1 91 ? -5.234 -0.117 -17.078 1 97.69 91 ILE A O 1
ATOM 706 N N . LEU A 1 92 ? -3.908 0.574 -15.391 1 98 92 LEU A N 1
ATOM 707 C CA . LEU A 1 92 ? -2.941 -0.497 -15.609 1 98 92 LEU A CA 1
ATOM 708 C C . LEU A 1 92 ? -3.59 -1.862 -15.406 1 98 92 LEU A C 1
ATOM 710 O O . LEU A 1 92 ? -3.385 -2.777 -16.203 1 98 92 LEU A O 1
ATOM 714 N N . LEU A 1 93 ? -4.324 -1.939 -14.367 1 97.62 93 LEU A N 1
ATOM 715 C CA . LEU A 1 93 ? -4.988 -3.18 -13.984 1 97.62 93 LEU A CA 1
ATOM 716 C C . LEU A 1 93 ? -5.965 -3.629 -15.062 1 97.62 93 LEU A C 1
ATOM 718 O O . LEU A 1 93 ? -5.906 -4.77 -15.523 1 97.62 93 LEU A O 1
ATOM 722 N N . LEU A 1 94 ? -6.797 -2.756 -15.523 1 97.5 94 LEU A N 1
ATOM 723 C CA . LEU A 1 94 ? -7.887 -3.088 -16.438 1 97.5 94 LEU A CA 1
ATOM 724 C C . LEU A 1 94 ? -7.367 -3.264 -17.859 1 97.5 94 LEU A C 1
ATOM 726 O O . LEU A 1 94 ? -7.848 -4.129 -18.594 1 97.5 94 LEU A O 1
ATOM 730 N N . TRP A 1 95 ? -6.426 -2.412 -18.219 1 97.81 95 TRP A N 1
ATOM 731 C CA . TRP A 1 95 ? -5.832 -2.582 -19.531 1 97.81 95 TRP A CA 1
ATOM 732 C C . TRP A 1 95 ? -5.234 -3.975 -19.688 1 97.81 95 TRP A C 1
ATOM 734 O O . TRP A 1 95 ? -5.492 -4.66 -20.688 1 97.81 95 TRP A O 1
ATOM 744 N N . ASN A 1 96 ? -4.535 -4.422 -18.781 1 97.75 96 ASN A N 1
ATOM 745 C CA . ASN A 1 96 ? -3.871 -5.719 -18.875 1 97.75 96 ASN A CA 1
ATOM 746 C C . ASN A 1 96 ? -4.852 -6.867 -18.656 1 97.75 96 ASN A C 1
ATOM 748 O O . ASN A 1 96 ? -4.703 -7.938 -19.25 1 97.75 96 ASN A O 1
ATOM 752 N N . ALA A 1 97 ? -5.812 -6.617 -17.812 1 96.56 97 ALA A N 1
ATOM 753 C CA . ALA A 1 97 ? -6.867 -7.617 -17.672 1 96.56 97 ALA A CA 1
ATOM 754 C C . ALA A 1 97 ? -7.531 -7.91 -19 1 96.56 97 ALA A C 1
ATOM 756 O O . ALA A 1 97 ? -7.801 -9.07 -19.328 1 96.56 97 ALA A O 1
ATOM 757 N N . THR A 1 98 ? -7.844 -6.875 -19.797 1 96.38 98 THR A N 1
ATOM 758 C CA . THR A 1 98 ? -8.508 -7.027 -21.094 1 96.38 98 THR A CA 1
ATOM 759 C C . THR A 1 98 ? -7.633 -7.82 -22.062 1 96.38 98 THR A C 1
ATOM 761 O O . THR A 1 98 ? -8.148 -8.531 -22.922 1 96.38 98 THR A O 1
ATOM 764 N N . VAL A 1 99 ? -6.363 -7.754 -21.906 1 96.38 99 VAL A N 1
ATOM 765 C CA . VAL A 1 99 ? -5.445 -8.508 -22.75 1 96.38 99 VAL A CA 1
ATOM 766 C C . VAL A 1 99 ? -5.367 -9.953 -22.266 1 96.38 99 VAL A C 1
ATOM 768 O O . VAL A 1 99 ? -5.512 -10.891 -23.062 1 96.38 99 VAL A O 1
ATOM 771 N N . LEU A 1 100 ? -5.297 -10.188 -21 1 94.94 100 LEU A N 1
ATOM 772 C CA . LEU A 1 100 ? -5.027 -11.5 -20.406 1 94.94 100 LEU A CA 1
ATOM 773 C C . LEU A 1 100 ? -6.254 -12.391 -20.5 1 94.94 100 LEU A C 1
ATOM 775 O O . LEU A 1 100 ? -6.133 -13.617 -20.594 1 94.94 100 LEU A O 1
ATOM 779 N N . VAL A 1 101 ? -7.371 -11.836 -20.516 1 93.31 101 VAL A N 1
ATOM 780 C CA . VAL A 1 101 ? -8.609 -12.609 -20.516 1 93.31 101 VAL A CA 1
ATOM 781 C C . VAL A 1 101 ? -8.789 -13.289 -21.875 1 93.31 101 VAL A C 1
ATOM 783 O O . VAL A 1 101 ? -9.555 -14.242 -21.984 1 93.31 101 VAL A O 1
ATOM 786 N N . GLY A 1 102 ? -8.117 -12.852 -22.875 1 90.25 102 GLY A N 1
ATOM 787 C CA . GLY A 1 102 ? -8.203 -13.461 -24.203 1 90.25 102 GLY A CA 1
ATOM 788 C C . GLY A 1 102 ? -7.902 -14.945 -24.203 1 90.25 102 GLY A C 1
ATOM 789 O O . GLY A 1 102 ? -8.32 -15.672 -25.109 1 90.25 102 GLY A O 1
ATOM 790 N N . ALA A 1 103 ? -7.254 -15.359 -23.203 1 87 103 ALA A N 1
ATOM 791 C CA . ALA A 1 103 ? -6.891 -16.766 -23.109 1 87 103 ALA A CA 1
ATOM 792 C C . ALA A 1 103 ? -8.07 -17.609 -22.641 1 87 103 ALA A C 1
ATOM 794 O O . ALA A 1 103 ? -8.047 -18.844 -22.734 1 87 103 ALA A O 1
ATOM 795 N N . TYR A 1 104 ? -9.195 -17.156 -22.141 1 87.5 104 TYR A N 1
ATOM 796 C CA . TYR A 1 104 ? -10.266 -17.875 -21.484 1 87.5 104 TYR A CA 1
ATOM 797 C C . TYR A 1 104 ? -11.562 -17.781 -22.281 1 87.5 104 TYR A C 1
ATOM 799 O O . TYR A 1 104 ? -12.547 -18.469 -21.969 1 87.5 104 TYR A O 1
ATOM 807 N N . GLY A 1 105 ? -11.719 -16.984 -23.391 1 83.69 105 GLY A N 1
ATOM 808 C CA . GLY A 1 105 ? -12.992 -16.672 -24.016 1 83.69 105 GLY A CA 1
ATOM 809 C C . GLY A 1 105 ? -13.734 -15.555 -23.328 1 83.69 105 GLY A C 1
ATOM 810 O O . GLY A 1 105 ? -13.125 -14.594 -22.859 1 83.69 105 GLY A O 1
ATOM 811 N N . HIS A 1 106 ? -15.148 -15.789 -23.312 1 90.25 106 HIS A N 1
ATOM 812 C CA . HIS A 1 106 ? -15.93 -14.734 -22.672 1 90.25 106 HIS A CA 1
ATOM 813 C C . HIS A 1 106 ? -15.766 -14.781 -21.156 1 90.25 106 HIS A C 1
ATOM 815 O O . HIS A 1 106 ? -16.047 -15.805 -20.531 1 90.25 106 HIS A O 1
ATOM 821 N N . PRO A 1 107 ? -15.445 -13.648 -20.547 1 91.62 107 PRO A N 1
ATOM 822 C CA . PRO A 1 107 ? -15.078 -13.648 -19.141 1 91.62 107 PRO A CA 1
ATOM 823 C C . PRO A 1 107 ? -16.234 -14.023 -18.219 1 91.62 107 PRO A C 1
ATOM 825 O O . PRO A 1 107 ? -16.031 -14.672 -17.188 1 91.62 107 PRO A O 1
ATOM 828 N N . LEU A 1 108 ? -17.406 -13.75 -18.625 1 94 108 LEU A N 1
ATOM 829 C CA . LEU A 1 108 ? -18.547 -14.023 -17.766 1 94 108 LEU A CA 1
ATOM 830 C C . LEU A 1 108 ? -18.938 -15.492 -17.828 1 94 108 LEU A C 1
ATOM 832 O O . LEU A 1 108 ? -19.719 -15.969 -17 1 94 108 LEU A O 1
ATOM 836 N N . ALA A 1 109 ? -18.375 -16.25 -18.719 1 94.06 109 ALA A N 1
ATOM 837 C CA . ALA A 1 109 ? -18.641 -17.688 -18.844 1 94.06 109 ALA A CA 1
ATOM 838 C C . ALA A 1 109 ? -17.703 -18.484 -17.953 1 94.06 109 ALA A C 1
ATOM 840 O O . ALA A 1 109 ? -17.938 -19.672 -17.703 1 94.06 109 ALA A O 1
ATOM 841 N N . VAL A 1 110 ? -16.703 -17.875 -17.547 1 93.69 110 VAL A N 1
ATOM 842 C CA . VAL A 1 110 ? -15.734 -18.5 -16.656 1 93.69 110 VAL A CA 1
ATOM 843 C C . VAL A 1 110 ? -16.047 -18.141 -15.203 1 93.69 110 VAL A C 1
ATOM 845 O O . VAL A 1 110 ? -15.992 -16.969 -14.82 1 93.69 110 VAL A O 1
ATOM 848 N N . GLU A 1 111 ? -16.328 -19.047 -14.383 1 94.19 111 GLU A N 1
ATOM 849 C CA . GLU A 1 111 ? -16.922 -18.859 -13.055 1 94.19 111 GLU A CA 1
ATOM 850 C C . GLU A 1 111 ? -16.047 -17.938 -12.195 1 94.19 111 GLU A C 1
ATOM 852 O O . GLU A 1 111 ? -16.531 -16.969 -11.633 1 94.19 111 GLU A O 1
ATOM 857 N N . TRP A 1 112 ? -14.766 -18.281 -11.984 1 93.5 112 TRP A N 1
ATOM 858 C CA . TRP A 1 112 ? -13.914 -17.469 -11.125 1 93.5 112 TRP A CA 1
ATOM 859 C C . TRP A 1 112 ? -13.773 -16.062 -11.68 1 93.5 112 TRP A C 1
ATOM 861 O O . TRP A 1 112 ? -13.711 -15.086 -10.922 1 93.5 112 TRP A O 1
ATOM 871 N N . LEU A 1 113 ? -13.68 -15.867 -13.039 1 94.69 113 LEU A N 1
ATOM 872 C CA . LEU A 1 113 ? -13.531 -14.562 -13.672 1 94.69 113 LEU A CA 1
ATOM 873 C C . LEU A 1 113 ? -14.805 -13.727 -13.508 1 94.69 113 LEU A C 1
ATOM 875 O O . LEU A 1 113 ? -14.734 -12.523 -13.273 1 94.69 113 LEU A O 1
ATOM 879 N N . LYS A 1 114 ? -15.922 -14.391 -13.602 1 95.81 114 LYS A N 1
ATOM 880 C CA . LYS A 1 114 ? -17.219 -13.742 -13.414 1 95.81 114 LYS A CA 1
ATOM 881 C C . LYS A 1 114 ? -17.297 -13.055 -12.062 1 95.81 114 LYS A C 1
ATOM 883 O O . LYS A 1 114 ? -17.578 -11.852 -11.984 1 95.81 114 LYS A O 1
ATOM 888 N N . TRP A 1 115 ? -16.984 -13.742 -11.102 1 96.75 115 TRP A N 1
ATOM 889 C CA . TRP A 1 115 ? -17.125 -13.195 -9.75 1 96.75 115 TRP A CA 1
ATOM 890 C C . TRP A 1 115 ? -16.016 -12.188 -9.461 1 96.75 115 TRP A C 1
ATOM 892 O O . TRP A 1 115 ? -16.234 -11.203 -8.758 1 96.75 115 TRP A O 1
ATOM 902 N N . ALA A 1 116 ? -14.812 -12.453 -9.961 1 96.5 116 ALA A N 1
ATOM 903 C CA . ALA A 1 116 ? -13.75 -11.461 -9.812 1 96.5 116 ALA A CA 1
ATOM 904 C C . ALA A 1 116 ? -14.172 -10.117 -10.414 1 96.5 116 ALA A C 1
ATOM 906 O O . ALA A 1 116 ? -13.961 -9.07 -9.805 1 96.5 116 ALA A O 1
ATOM 907 N N . LEU A 1 117 ? -14.82 -10.172 -11.609 1 96.31 117 LEU A N 1
ATOM 908 C CA . LEU A 1 117 ? -15.234 -8.961 -12.305 1 96.31 117 LEU A CA 1
ATOM 909 C C . LEU A 1 117 ? -16.391 -8.281 -11.578 1 96.31 117 LEU A C 1
ATOM 911 O O . LEU A 1 117 ? -16.438 -7.051 -11.492 1 96.31 117 LEU A O 1
ATOM 915 N N . ILE A 1 118 ? -17.312 -9.039 -11.078 1 97.56 118 ILE A N 1
ATOM 916 C CA . ILE A 1 118 ? -18.484 -8.484 -10.391 1 97.56 118 ILE A CA 1
ATOM 917 C C . ILE A 1 118 ? -18.031 -7.777 -9.109 1 97.56 118 ILE A C 1
ATOM 919 O O . ILE A 1 118 ? -18.438 -6.648 -8.844 1 97.56 118 ILE A O 1
ATOM 923 N N . TYR A 1 119 ? -17.203 -8.469 -8.289 1 97.88 119 TYR A N 1
ATOM 924 C CA . TYR A 1 119 ? -16.672 -7.836 -7.086 1 97.88 119 TYR A CA 1
ATOM 925 C C . TYR A 1 119 ? -15.906 -6.562 -7.426 1 97.88 119 TYR A C 1
ATOM 927 O O . TYR A 1 119 ? -16.078 -5.539 -6.762 1 97.88 119 TYR A O 1
ATOM 935 N N . PHE A 1 120 ? -15.172 -6.641 -8.492 1 97.5 120 PHE A N 1
ATOM 936 C CA . PHE A 1 120 ? -14.336 -5.512 -8.875 1 97.5 120 PHE A CA 1
ATOM 937 C C . PHE A 1 120 ? -15.188 -4.344 -9.359 1 97.5 120 PHE A C 1
ATOM 939 O O . PHE A 1 120 ? -14.93 -3.189 -9.008 1 97.5 120 PHE A O 1
ATOM 946 N N . ALA A 1 121 ? -16.141 -4.598 -10.141 1 96.56 121 ALA A N 1
ATOM 947 C CA . ALA A 1 121 ? -17.047 -3.559 -10.633 1 96.56 121 ALA A CA 1
ATOM 948 C C . ALA A 1 121 ? -17.797 -2.895 -9.484 1 96.56 121 ALA A C 1
ATOM 950 O O . ALA A 1 121 ? -18.031 -1.686 -9.508 1 96.56 121 ALA A O 1
ATOM 951 N N . ALA A 1 122 ? -18.141 -3.656 -8.547 1 97.19 122 ALA A N 1
ATOM 952 C CA . ALA A 1 122 ? -18.812 -3.119 -7.367 1 97.19 122 ALA A CA 1
ATOM 953 C C . ALA A 1 122 ? -17.906 -2.15 -6.613 1 97.19 122 ALA A C 1
ATOM 955 O O . ALA A 1 122 ? -18.375 -1.132 -6.094 1 97.19 122 ALA A O 1
ATOM 956 N N . THR A 1 123 ? -16.688 -2.484 -6.496 1 96.56 123 THR A N 1
ATOM 957 C CA . THR A 1 123 ? -15.711 -1.59 -5.863 1 96.56 123 THR A CA 1
ATOM 958 C C . THR A 1 123 ? -15.664 -0.251 -6.594 1 96.56 123 THR A C 1
ATOM 960 O O . THR A 1 123 ? -15.656 0.807 -5.961 1 96.56 123 THR A O 1
ATOM 963 N N . GLY A 1 124 ? -15.578 -0.319 -7.949 1 94.12 124 GLY A N 1
ATOM 964 C CA . GLY A 1 124 ? -15.562 0.9 -8.742 1 94.12 124 GLY A CA 1
ATOM 965 C C . GLY A 1 124 ? -16.812 1.744 -8.562 1 94.12 124 GLY A C 1
ATOM 966 O O . GLY A 1 124 ? -16.734 2.973 -8.492 1 94.12 124 GLY A O 1
ATOM 967 N N . ALA A 1 125 ? -17.922 1.109 -8.43 1 95.31 125 ALA A N 1
ATOM 968 C CA . ALA A 1 125 ? -19.188 1.805 -8.227 1 95.31 125 ALA A CA 1
ATOM 969 C C . ALA A 1 125 ? -19.219 2.516 -6.875 1 95.31 125 ALA A C 1
ATOM 971 O O . ALA A 1 125 ? -19.672 3.654 -6.773 1 95.31 125 ALA A O 1
ATOM 972 N N . LEU A 1 126 ? -18.703 1.838 -5.914 1 97 126 LEU A N 1
ATOM 973 C CA . LEU A 1 126 ? -18.641 2.436 -4.586 1 97 126 LEU A CA 1
ATOM 974 C C . LEU A 1 126 ? -17.672 3.619 -4.566 1 97 126 LEU A C 1
ATOM 976 O O . LEU A 1 126 ? -17.953 4.641 -3.934 1 97 126 LEU A O 1
ATOM 980 N N . TRP A 1 127 ? -16.594 3.471 -5.184 1 96.44 127 TRP A N 1
ATOM 981 C CA . TRP A 1 127 ? -15.594 4.531 -5.277 1 96.44 127 TRP A CA 1
ATOM 982 C C . TRP A 1 127 ? -16.172 5.754 -5.992 1 96.44 127 TRP A C 1
ATOM 984 O O . TRP A 1 127 ? -16.141 6.863 -5.453 1 96.44 127 TRP A O 1
ATOM 994 N N . MET A 1 128 ? -16.766 5.586 -7.141 1 93.88 128 MET A N 1
ATOM 995 C CA . MET A 1 128 ? -17.266 6.68 -7.969 1 93.88 128 MET A CA 1
ATOM 996 C C . MET A 1 128 ? -18.531 7.277 -7.359 1 93.88 128 MET A C 1
ATOM 998 O O . MET A 1 128 ? -18.719 8.492 -7.383 1 93.88 128 MET A O 1
ATOM 1002 N N . GLY A 1 129 ? -19.328 6.473 -6.836 1 95.81 129 GLY A N 1
ATOM 1003 C CA . GLY A 1 129 ? -20.641 6.922 -6.41 1 95.81 129 GLY A CA 1
ATOM 1004 C C . GLY A 1 129 ? -20.656 7.449 -4.988 1 95.81 129 GLY A C 1
ATOM 1005 O O . GLY A 1 129 ? -21.484 8.297 -4.648 1 95.81 129 GLY A O 1
ATOM 1006 N N . VAL A 1 130 ? -19.75 6.957 -4.199 1 97.94 130 VAL A N 1
ATOM 1007 C CA . VAL A 1 130 ? -19.828 7.324 -2.789 1 97.94 130 VAL A CA 1
ATOM 1008 C C . VAL A 1 130 ? -18.516 7.992 -2.365 1 97.94 130 VAL A C 1
ATOM 1010 O O . VAL A 1 130 ? -18.531 9.109 -1.849 1 97.94 130 VAL A O 1
ATOM 1013 N N . LEU A 1 131 ? -17.453 7.441 -2.566 1 97.62 131 LEU A N 1
ATOM 1014 C CA . LEU A 1 131 ? -16.188 7.883 -1.987 1 97.62 131 LEU A CA 1
ATOM 1015 C C . LEU A 1 131 ? -15.711 9.18 -2.639 1 97.62 131 LEU A C 1
ATOM 1017 O O . LEU A 1 131 ? -15.359 10.133 -1.943 1 97.62 131 LEU A O 1
ATOM 1021 N N . ILE A 1 132 ? -15.727 9.258 -3.955 1 95.81 132 ILE A N 1
ATOM 1022 C CA . ILE A 1 132 ? -15.234 10.445 -4.648 1 95.81 132 ILE A CA 1
ATOM 1023 C C . ILE A 1 132 ? -16.078 11.656 -4.25 1 95.81 132 ILE A C 1
ATOM 1025 O O . ILE A 1 132 ? -15.531 12.688 -3.836 1 95.81 132 ILE A O 1
ATOM 1029 N N . PRO A 1 133 ? -17.422 11.547 -4.293 1 96.19 133 PRO A N 1
ATOM 1030 C CA . PRO A 1 133 ? -18.219 12.711 -3.889 1 96.19 133 PRO A CA 1
ATOM 1031 C C . PRO A 1 133 ? -17.953 13.141 -2.445 1 96.19 133 PRO A C 1
ATOM 1033 O O . PRO A 1 133 ? -17.875 14.336 -2.152 1 96.19 133 PRO A O 1
ATOM 1036 N N . LEU A 1 134 ? -17.766 12.234 -1.579 1 97.5 134 LEU A N 1
ATOM 1037 C CA . LEU A 1 134 ? -17.5 12.562 -0.181 1 97.5 134 LEU A CA 1
ATOM 1038 C C . LEU A 1 134 ? -16.125 13.18 -0.011 1 97.5 134 LEU A C 1
ATOM 1040 O O . LEU A 1 134 ? -15.945 14.109 0.784 1 97.5 134 LEU A O 1
ATOM 1044 N N . GLN A 1 135 ? -15.211 12.656 -0.704 1 96.62 135 GLN A N 1
ATOM 1045 C CA . GLN A 1 135 ? -13.859 13.211 -0.627 1 96.62 135 GLN A CA 1
ATOM 1046 C C . GLN A 1 135 ? -13.836 14.672 -1.077 1 96.62 135 GLN A C 1
ATOM 1048 O O . GLN A 1 135 ? -13.195 15.508 -0.447 1 96.62 135 GLN A O 1
ATOM 1053 N N . PHE A 1 136 ? -14.5 14.977 -2.115 1 95.06 136 PHE A N 1
ATOM 1054 C CA . PHE A 1 136 ? -14.562 16.344 -2.598 1 95.06 136 PHE A CA 1
ATOM 1055 C C . PHE A 1 136 ? -15.297 17.234 -1.602 1 95.06 136 PHE A C 1
ATOM 1057 O O . PHE A 1 136 ? -14.938 18.406 -1.419 1 95.06 136 PHE A O 1
ATOM 1064 N N . ARG A 1 137 ? -16.281 16.656 -1.029 1 95.88 137 ARG A N 1
ATOM 1065 C CA . ARG A 1 137 ? -16.984 17.406 0.004 1 95.88 137 ARG A CA 1
ATOM 1066 C C . ARG A 1 137 ? -16.062 17.766 1.158 1 95.88 137 ARG A C 1
ATOM 1068 O O . ARG A 1 137 ? -16.031 18.906 1.609 1 95.88 137 ARG A O 1
ATOM 1075 N N . PHE A 1 138 ? -15.289 16.797 1.594 1 96.38 138 PHE A N 1
ATOM 1076 C CA . PHE A 1 138 ? -14.367 17.031 2.699 1 96.38 138 PHE A CA 1
ATOM 1077 C C . PHE A 1 138 ? -13.328 18.078 2.328 1 96.38 138 PHE A C 1
ATOM 1079 O O . PHE A 1 138 ? -12.984 18.938 3.146 1 96.38 138 PHE A O 1
ATOM 1086 N N . MET A 1 139 ? -12.883 18 1.133 1 94.75 139 MET A N 1
ATOM 1087 C CA . MET A 1 139 ? -11.898 18.969 0.665 1 94.75 139 MET A CA 1
ATOM 1088 C C . MET A 1 139 ? -12.484 20.375 0.64 1 94.75 139 MET A C 1
ATOM 1090 O O . MET A 1 139 ? -11.844 21.328 1.077 1 94.75 139 MET A O 1
ATOM 1094 N N . LYS A 1 140 ? -13.672 20.5 0.117 1 94.38 140 LYS A N 1
ATOM 1095 C CA . LYS A 1 140 ? -14.352 21.781 0.078 1 94.38 140 LYS A CA 1
ATOM 1096 C C . LYS A 1 140 ? -14.578 22.328 1.485 1 94.38 140 LYS A C 1
ATOM 1098 O O . LYS A 1 140 ? -14.406 23.531 1.732 1 94.38 140 LYS A O 1
ATOM 1103 N N . GLN A 1 141 ? -14.977 21.484 2.346 1 94.69 141 GLN A N 1
ATOM 1104 C CA . GLN A 1 141 ? -15.195 21.891 3.732 1 94.69 141 GLN A CA 1
ATOM 1105 C C . GLN A 1 141 ? -13.898 22.375 4.371 1 94.69 141 GLN A C 1
ATOM 1107 O O . GLN A 1 141 ? -13.891 23.406 5.059 1 94.69 141 GLN A O 1
ATOM 1112 N N . ALA A 1 142 ? -12.906 21.672 4.141 1 93.56 142 ALA A N 1
ATOM 1113 C CA . ALA A 1 142 ? -11.609 22.062 4.695 1 93.56 142 ALA A CA 1
ATOM 1114 C C . ALA A 1 142 ? -11.18 23.438 4.172 1 93.56 142 ALA A C 1
ATOM 1116 O O . ALA A 1 142 ? -10.672 24.266 4.93 1 93.56 142 ALA A O 1
ATOM 1117 N N . ASP A 1 143 ? -11.359 23.641 2.924 1 91.56 143 ASP A N 1
ATOM 1118 C CA . ASP A 1 143 ? -11.023 24.922 2.305 1 91.56 143 ASP A CA 1
ATOM 1119 C C . ASP A 1 143 ? -11.828 26.062 2.922 1 91.56 143 ASP A C 1
ATOM 1121 O O . ASP A 1 143 ? -11.344 27.188 2.998 1 91.56 143 ASP A O 1
ATOM 1125 N N . ALA A 1 144 ? -12.984 25.766 3.387 1 93.12 144 ALA A N 1
ATOM 1126 C CA . ALA A 1 144 ? -13.867 26.781 3.965 1 93.12 144 ALA A CA 1
ATOM 1127 C C . ALA A 1 144 ? -13.648 26.906 5.469 1 93.12 144 ALA A C 1
ATOM 1129 O O . ALA A 1 144 ? -14.281 27.734 6.129 1 93.12 144 ALA A O 1
ATOM 1130 N N . GLY A 1 145 ? -12.844 26.078 5.965 1 91.31 145 GLY A N 1
ATOM 1131 C CA . GLY A 1 145 ? -12.578 26.109 7.395 1 91.31 145 GLY A CA 1
ATOM 1132 C C . GLY A 1 145 ? -13.648 25.422 8.219 1 91.31 145 GLY A C 1
ATOM 1133 O O . GLY A 1 145 ? -13.781 25.672 9.414 1 91.31 145 GLY A O 1
ATOM 1134 N N . ILE A 1 146 ? -14.453 24.594 7.609 1 90.38 146 ILE A N 1
ATOM 1135 C CA . ILE A 1 146 ? -15.508 23.844 8.281 1 90.38 146 ILE A CA 1
ATOM 1136 C C . ILE A 1 146 ? -15.016 22.438 8.602 1 90.38 146 ILE A C 1
ATOM 1138 O O . ILE A 1 146 ? -14.594 21.688 7.707 1 90.38 146 ILE A O 1
ATOM 1142 N N . MET A 1 147 ? -15.125 22.109 9.875 1 91.12 147 MET A N 1
ATOM 1143 C CA . MET A 1 147 ? -14.602 20.797 10.289 1 91.12 147 MET A CA 1
ATOM 1144 C C . MET A 1 147 ? -15.742 19.844 10.633 1 91.12 147 MET A C 1
ATOM 1146 O O . MET A 1 147 ? -16.719 20.25 11.258 1 91.12 147 MET A O 1
ATOM 1150 N N . PRO A 1 148 ? -15.57 18.625 10.289 1 91.12 148 PRO A N 1
ATOM 1151 C CA . PRO A 1 148 ? -16.688 17.688 10.344 1 91.12 148 PRO A CA 1
ATOM 1152 C C . PRO A 1 148 ? -17.031 17.25 11.766 1 91.12 148 PRO A C 1
ATOM 1154 O O . PRO A 1 148 ? -18.125 16.766 12.023 1 91.12 148 PRO A O 1
ATOM 1157 N N . TRP A 1 149 ? -16.188 17.359 12.695 1 91.81 149 TRP A N 1
ATOM 1158 C CA . TRP A 1 149 ? -16.453 16.859 14.031 1 91.81 149 TRP A CA 1
ATOM 1159 C C . TRP A 1 149 ? -17.375 17.797 14.805 1 91.81 149 TRP A C 1
ATOM 1161 O O . TRP A 1 149 ? -17.844 17.469 15.891 1 91.81 149 TRP A O 1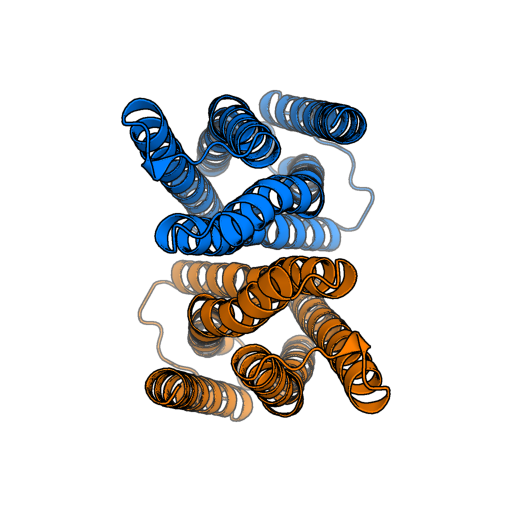
ATOM 1171 N N . ASN A 1 150 ? -17.719 18.906 14.258 1 89.69 150 ASN A N 1
ATOM 1172 C CA . ASN A 1 150 ? -18.578 19.875 14.938 1 89.69 150 ASN A CA 1
ATOM 1173 C C . ASN A 1 150 ? -20.016 19.75 14.469 1 89.69 150 ASN A C 1
ATOM 1175 O O . ASN A 1 150 ? -20.891 20.484 14.945 1 89.69 150 ASN A O 1
ATOM 1179 N N . ASP A 1 151 ? -20.281 18.953 13.531 1 92.94 151 ASP A N 1
ATOM 1180 C CA . ASP A 1 151 ? -21.609 18.781 12.938 1 92.94 151 ASP A CA 1
ATOM 1181 C C . ASP A 1 151 ? -22 17.312 12.844 1 92.94 151 ASP A C 1
ATOM 1183 O O . ASP A 1 151 ? -21.266 16.5 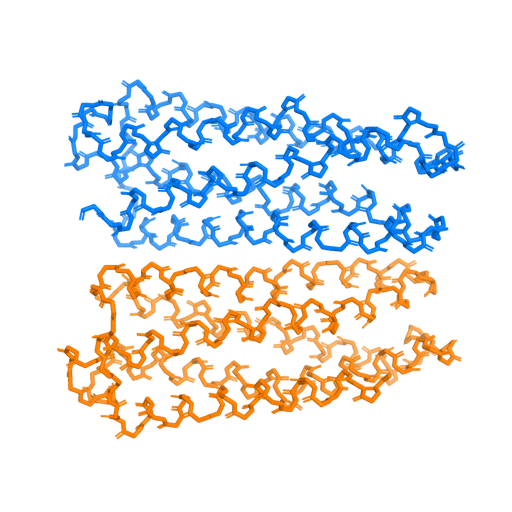12.281 1 92.94 151 ASP A O 1
ATOM 1187 N N . ALA A 1 152 ? -23.125 17.047 13.398 1 94.25 152 ALA A N 1
ATOM 1188 C CA . ALA A 1 152 ? -23.594 15.656 13.469 1 94.25 152 ALA A CA 1
ATOM 1189 C C . ALA A 1 152 ? -23.75 15.055 12.07 1 94.25 152 ALA A C 1
ATOM 1191 O O . ALA A 1 152 ? -23.438 13.883 11.859 1 94.25 152 ALA A O 1
ATOM 1192 N N . ARG A 1 153 ? -24.25 15.789 11.188 1 94.19 153 ARG A N 1
ATOM 1193 C CA . ARG A 1 153 ? -24.406 15.32 9.812 1 94.19 153 ARG A CA 1
ATOM 1194 C C . ARG A 1 153 ? -23.062 14.984 9.18 1 94.19 153 ARG A C 1
ATOM 1196 O O . ARG A 1 153 ? -22.906 13.953 8.531 1 94.19 153 ARG A O 1
ATOM 1203 N N . GLU A 1 154 ? -22.094 15.797 9.406 1 95 154 GLU A N 1
ATOM 1204 C CA . GLU A 1 154 ? -20.766 15.586 8.836 1 95 154 GLU A CA 1
ATOM 1205 C C . GLU A 1 154 ? -20.078 14.375 9.461 1 95 154 GLU A C 1
ATOM 1207 O O . GLU A 1 154 ? -19.344 13.648 8.789 1 95 154 GLU A O 1
ATOM 1212 N N . GLN A 1 155 ? -20.375 14.172 10.68 1 95.56 155 GLN A N 1
ATOM 1213 C CA . GLN A 1 155 ? -19.828 12.992 11.344 1 95.56 155 GLN A CA 1
ATOM 1214 C C . GLN A 1 155 ? -20.438 11.711 10.766 1 95.56 155 GLN A C 1
ATOM 1216 O O . GLN A 1 155 ? -19.734 10.703 10.617 1 95.56 155 GLN A O 1
ATOM 1221 N N . LYS A 1 156 ? -21.688 11.773 10.484 1 96.75 156 LYS A N 1
ATOM 1222 C CA . LYS A 1 156 ? -22.328 10.633 9.844 1 96.75 156 LYS A CA 1
ATOM 1223 C C . LYS A 1 156 ? -21.734 10.367 8.461 1 96.75 156 LYS A C 1
ATOM 1225 O O . LYS A 1 156 ? -21.594 9.219 8.055 1 96.75 156 LYS A O 1
ATOM 1230 N N . LEU A 1 157 ? -21.422 11.406 7.801 1 97.19 157 LEU A N 1
ATOM 1231 C CA . LEU A 1 157 ? -20.828 11.266 6.477 1 97.19 157 LEU A CA 1
ATOM 1232 C C . LEU A 1 157 ? -19.422 10.68 6.574 1 97.19 157 LEU A C 1
ATOM 1234 O O . LEU A 1 157 ? -19 9.906 5.707 1 97.19 157 LEU A O 1
ATOM 1238 N N . LEU A 1 158 ? -18.688 11.07 7.609 1 97.19 158 LEU A N 1
ATOM 1239 C CA . LEU A 1 158 ? -17.391 10.445 7.855 1 97.19 158 LEU A CA 1
ATOM 1240 C C . LEU A 1 158 ? -17.547 8.945 8.102 1 97.19 158 LEU A C 1
ATOM 1242 O O . LEU A 1 158 ? -16.75 8.148 7.617 1 97.19 158 LEU A O 1
ATOM 1246 N N . GLY A 1 159 ? -18.531 8.617 8.883 1 97.31 159 GLY A N 1
ATOM 1247 C CA . GLY A 1 159 ? -18.844 7.215 9.102 1 97.31 159 GLY A CA 1
ATOM 1248 C C . GLY A 1 159 ? -19.172 6.465 7.828 1 97.31 159 GLY A C 1
ATOM 1249 O O . GLY A 1 159 ? -18.719 5.336 7.633 1 97.31 159 GLY A O 1
ATOM 1250 N N . LEU A 1 160 ? -20 7.078 6.98 1 97.81 160 LEU A N 1
ATOM 1251 C CA . LEU A 1 160 ? -20.344 6.488 5.691 1 97.81 160 LEU A CA 1
ATOM 1252 C C . LEU A 1 160 ? -19.094 6.301 4.828 1 97.81 160 LEU A C 1
ATOM 1254 O O . LEU A 1 160 ? -18.938 5.273 4.164 1 97.81 160 LEU A O 1
ATOM 1258 N N . TYR A 1 161 ? -18.25 7.277 4.836 1 97.88 161 TYR A N 1
ATOM 1259 C CA . TYR A 1 161 ? -17 7.199 4.086 1 97.88 161 TYR A CA 1
ATOM 1260 C C . TYR A 1 161 ? -16.156 6.012 4.543 1 97.88 161 TYR A C 1
ATOM 1262 O O . TYR A 1 161 ? -15.648 5.254 3.717 1 97.88 161 TYR A O 1
ATOM 1270 N N . ASN A 1 162 ? -16.078 5.836 5.855 1 97.12 162 ASN A N 1
ATOM 1271 C CA . ASN A 1 162 ? -15.289 4.742 6.41 1 97.12 162 ASN A CA 1
ATOM 1272 C C . ASN A 1 162 ? -15.906 3.387 6.086 1 97.12 162 ASN A C 1
ATOM 1274 O O . ASN A 1 162 ? -15.195 2.436 5.762 1 97.12 162 ASN A O 1
ATOM 1278 N N . ALA A 1 163 ? -17.188 3.316 6.215 1 97.75 163 ALA A N 1
ATOM 1279 C CA . ALA A 1 163 ? -17.875 2.064 5.918 1 97.75 163 ALA A CA 1
ATOM 1280 C C . ALA A 1 163 ? -17.75 1.704 4.441 1 97.75 163 ALA A C 1
ATOM 1282 O O . ALA A 1 163 ? -17.484 0.55 4.098 1 97.75 163 ALA A O 1
ATOM 1283 N N . ALA A 1 164 ? -17.953 2.65 3.594 1 97.75 164 ALA A N 1
ATOM 1284 C CA . ALA A 1 164 ? -17.844 2.432 2.154 1 97.75 164 ALA A CA 1
ATOM 1285 C C . ALA A 1 164 ? -16.422 2.082 1.752 1 97.75 164 ALA A C 1
ATOM 1287 O O . ALA A 1 164 ? -16.203 1.222 0.896 1 97.75 164 ALA A O 1
ATOM 1288 N N . GLY A 1 165 ? -15.492 2.799 2.332 1 97.19 165 GLY A N 1
ATOM 1289 C CA . GLY A 1 165 ? -14.094 2.467 2.086 1 97.19 165 GLY A CA 1
ATOM 1290 C C . GLY A 1 165 ? -13.734 1.055 2.508 1 97.19 165 GLY A C 1
ATOM 1291 O O . GLY A 1 165 ? -13.062 0.333 1.77 1 97.19 165 GLY A O 1
ATOM 1292 N N . GLY A 1 166 ? -14.148 0.665 3.719 1 97.75 166 GLY A N 1
ATOM 1293 C CA . GLY A 1 166 ? -13.938 -0.696 4.188 1 97.75 166 GLY A CA 1
ATOM 1294 C C . GLY A 1 166 ? -14.57 -1.741 3.289 1 97.75 166 GLY A C 1
ATOM 1295 O O . GLY A 1 166 ? -13.961 -2.773 3.002 1 97.75 166 GLY A O 1
ATOM 1296 N N . ALA A 1 167 ? -15.742 -1.472 2.877 1 98.19 167 ALA A N 1
ATOM 1297 C CA . ALA A 1 167 ? -16.438 -2.375 1.965 1 98.19 167 ALA A CA 1
ATOM 1298 C C . ALA A 1 167 ? -15.695 -2.49 0.635 1 98.19 167 ALA A C 1
ATOM 1300 O O . ALA A 1 167 ? -15.609 -3.578 0.06 1 98.19 167 ALA A O 1
ATOM 1301 N N . ALA A 1 168 ? -15.25 -1.381 0.127 1 97.5 168 ALA A N 1
ATOM 1302 C CA . ALA A 1 168 ? -14.508 -1.381 -1.135 1 97.5 168 ALA A CA 1
ATOM 1303 C C . ALA A 1 168 ? -13.25 -2.236 -1.035 1 97.5 168 ALA A C 1
ATOM 1305 O O . ALA A 1 168 ? -12.938 -2.998 -1.953 1 97.5 168 ALA A O 1
ATOM 1306 N N . VAL A 1 169 ? -12.508 -2.119 0.057 1 97.75 169 VAL A N 1
ATOM 1307 C CA . VAL A 1 169 ? -11.305 -2.914 0.27 1 97.75 169 VAL A CA 1
ATOM 1308 C C . VAL A 1 169 ? -11.664 -4.398 0.307 1 97.75 169 VAL A C 1
ATOM 1310 O O . VAL A 1 169 ? -11 -5.219 -0.326 1 97.75 169 VAL A O 1
ATOM 1313 N N . LEU A 1 170 ? -12.695 -4.727 1.005 1 98.06 170 LEU A N 1
ATOM 1314 C CA . LEU A 1 170 ? -13.125 -6.117 1.113 1 98.06 170 LEU A CA 1
ATOM 1315 C C . LEU A 1 170 ? -13.484 -6.68 -0.256 1 98.06 170 LEU A C 1
ATOM 1317 O O . LEU A 1 170 ? -13.141 -7.824 -0.572 1 98.06 170 LEU A O 1
ATOM 1321 N N . LEU A 1 171 ? -14.18 -5.895 -1.006 1 98.19 171 LEU A N 1
ATOM 1322 C CA . LEU A 1 171 ? -14.602 -6.34 -2.33 1 98.19 171 LEU A CA 1
ATOM 1323 C C . LEU A 1 171 ? -13.391 -6.59 -3.227 1 98.19 171 LEU A C 1
ATOM 1325 O O . LEU A 1 171 ? -13.367 -7.562 -3.986 1 98.19 171 LEU A O 1
ATOM 1329 N N . VAL A 1 172 ? -12.438 -5.738 -3.203 1 97.69 172 VAL A N 1
ATOM 1330 C CA . VAL A 1 172 ? -11.234 -5.93 -4.012 1 97.69 172 VAL A CA 1
ATOM 1331 C C . VAL A 1 1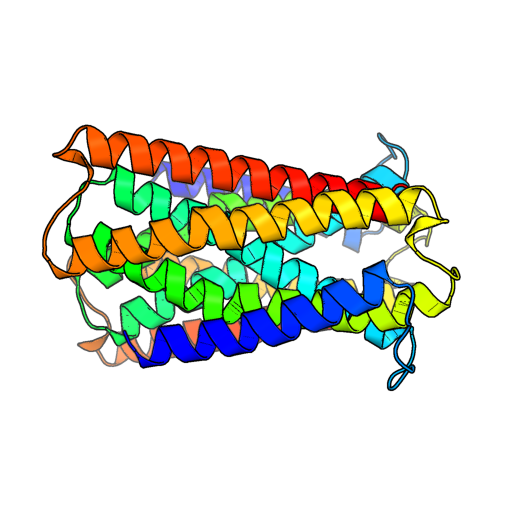72 ? -10.492 -7.184 -3.543 1 97.69 172 VAL A C 1
ATOM 1333 O O . VAL A 1 172 ? -9.977 -7.945 -4.363 1 97.69 172 VAL A O 1
ATOM 1336 N N . VAL A 1 173 ? -10.383 -7.371 -2.221 1 97.56 173 VAL A N 1
ATOM 1337 C CA . VAL A 1 173 ? -9.711 -8.547 -1.68 1 97.56 173 VAL A CA 1
ATOM 1338 C C . VAL A 1 173 ? -10.445 -9.812 -2.127 1 97.56 173 VAL A C 1
ATOM 1340 O O . VAL A 1 173 ? -9.812 -10.812 -2.471 1 97.56 173 VAL A O 1
ATOM 1343 N N . LEU A 1 174 ? -11.773 -9.773 -2.113 1 97.81 174 LEU A N 1
ATOM 1344 C CA . LEU A 1 174 ? -12.547 -10.914 -2.613 1 97.81 174 LEU A CA 1
ATOM 1345 C C . LEU A 1 174 ? -12.234 -11.172 -4.082 1 97.81 174 LEU A C 1
ATOM 1347 O O . LEU A 1 174 ? -12.148 -12.328 -4.508 1 97.81 174 LEU A O 1
ATOM 1351 N N . SER A 1 175 ? -12.133 -10.102 -4.848 1 97.56 175 SER A N 1
ATOM 1352 C CA . SER A 1 175 ? -11.742 -10.242 -6.246 1 97.56 175 SER A CA 1
ATOM 1353 C C . SER A 1 175 ? -10.383 -10.922 -6.367 1 97.56 175 SER A C 1
ATOM 1355 O O . SER A 1 175 ? -10.195 -11.812 -7.203 1 97.56 175 SER A O 1
ATOM 1357 N N . LEU A 1 176 ? -9.484 -10.516 -5.543 1 96.69 176 LEU A N 1
ATOM 1358 C CA . LEU A 1 176 ? -8.141 -11.078 -5.535 1 96.69 176 LEU A CA 1
ATOM 1359 C C . LEU A 1 176 ? -8.172 -12.555 -5.148 1 96.69 176 LEU A C 1
ATOM 1361 O O . LEU A 1 176 ? -7.453 -13.367 -5.73 1 96.69 176 LEU A O 1
ATOM 1365 N N . VAL A 1 177 ? -9 -12.891 -4.176 1 96.5 177 VAL A N 1
ATOM 1366 C CA . VAL A 1 177 ? -9.148 -14.273 -3.744 1 96.5 177 VAL A CA 1
ATOM 1367 C C . VAL A 1 177 ? -9.609 -15.133 -4.918 1 96.5 177 VAL A C 1
ATOM 1369 O O . VAL A 1 177 ? -9.062 -16.219 -5.156 1 96.5 177 VAL A O 1
ATOM 1372 N N . LYS A 1 178 ? -10.562 -14.68 -5.672 1 95.25 178 LYS A N 1
ATOM 1373 C CA . LYS A 1 178 ? -11.07 -15.43 -6.82 1 95.25 178 LYS A CA 1
ATOM 1374 C C . LYS A 1 178 ? -10 -15.586 -7.891 1 95.25 178 LYS A C 1
ATOM 1376 O O . LYS A 1 178 ? -9.969 -16.594 -8.594 1 95.25 178 LYS A O 1
ATOM 1381 N N . MET A 1 179 ? -9.109 -14.68 -7.984 1 93.44 179 MET A N 1
ATOM 1382 C CA . MET A 1 179 ? -8.086 -14.703 -9.023 1 93.44 179 MET A CA 1
ATOM 1383 C C . MET A 1 179 ? -6.938 -15.633 -8.633 1 93.44 179 MET A C 1
ATOM 1385 O O . MET A 1 179 ? -6.34 -16.281 -9.492 1 93.44 179 MET A O 1
ATOM 1389 N N . VAL A 1 180 ? -6.641 -15.664 -7.328 1 91.19 180 VAL A N 1
ATOM 1390 C CA . VAL A 1 180 ? -5.426 -16.344 -6.902 1 91.19 180 VAL A CA 1
ATOM 1391 C C . VAL A 1 180 ? -5.754 -17.781 -6.508 1 91.19 180 VAL A C 1
ATOM 1393 O O . VAL A 1 180 ? -4.934 -18.688 -6.691 1 91.19 180 VAL A O 1
ATOM 1396 N N . LEU A 1 181 ? -6.906 -18.062 -5.914 1 87.19 181 LEU A N 1
ATOM 1397 C CA . LEU A 1 181 ? -7.277 -19.391 -5.457 1 87.19 181 LEU A CA 1
ATOM 1398 C C . LEU A 1 181 ? -8.109 -20.109 -6.516 1 87.19 181 LEU A C 1
ATOM 1400 O O . LEU A 1 181 ? -8.852 -21.047 -6.195 1 87.19 181 LEU A O 1
ATOM 1404 N N . LYS A 1 182 ? -7.891 -19.844 -7.762 1 83.38 182 LYS A N 1
ATOM 1405 C CA . LYS A 1 182 ? -8.688 -20.469 -8.82 1 83.38 182 LYS A CA 1
ATOM 1406 C C . LYS A 1 182 ? -8.297 -21.922 -9.023 1 83.38 182 LYS A C 1
ATOM 1408 O O . LYS A 1 182 ? -7.176 -22.328 -8.695 1 83.38 182 LYS A O 1
ATOM 1413 N N . MET B 1 1 ? 7.195 7.812 21.984 1 69.62 1 MET B N 1
ATOM 1414 C CA . MET B 1 1 ? 8.359 7.48 21.172 1 69.62 1 MET B CA 1
ATOM 1415 C C . MET B 1 1 ? 8.93 6.125 21.562 1 69.62 1 MET B C 1
ATOM 1417 O O . MET B 1 1 ? 9.266 5.316 20.688 1 69.62 1 MET B O 1
ATOM 1421 N N . LYS B 1 2 ? 8.82 5.824 22.766 1 68.62 2 LYS B N 1
ATOM 1422 C CA . LYS B 1 2 ? 9.422 4.574 23.219 1 68.62 2 LYS B CA 1
ATOM 1423 C C . LYS B 1 2 ? 8.641 3.367 22.703 1 68.62 2 LYS B C 1
ATOM 1425 O O . LYS B 1 2 ? 9.234 2.402 22.219 1 68.62 2 LYS B O 1
ATOM 1430 N N . LYS B 1 3 ? 7.414 3.398 22.781 1 70.81 3 LYS B N 1
ATOM 1431 C CA . LYS B 1 3 ? 6.582 2.285 22.328 1 70.81 3 LYS B CA 1
ATOM 1432 C C . LYS B 1 3 ? 6.75 2.047 20.844 1 70.81 3 LYS B C 1
ATOM 1434 O O . LYS B 1 3 ? 6.789 0.899 20.391 1 70.81 3 LYS B O 1
ATOM 1439 N N . PHE B 1 4 ? 6.938 3.006 20.094 1 78.56 4 PHE B N 1
ATOM 1440 C CA . PHE B 1 4 ? 7.164 2.926 18.656 1 78.56 4 PHE B CA 1
ATOM 1441 C C . PHE B 1 4 ? 8.469 2.199 18.359 1 78.56 4 PHE B C 1
ATOM 1443 O O . PHE B 1 4 ? 8.5 1.299 17.516 1 78.56 4 PHE B O 1
ATOM 1450 N N . LYS B 1 5 ? 9.352 2.432 19.141 1 81.38 5 LYS B N 1
ATOM 1451 C CA . LYS B 1 5 ? 10.672 1.859 18.906 1 81.38 5 LYS B CA 1
ATOM 1452 C C . LYS B 1 5 ? 10.688 0.364 19.219 1 81.38 5 LYS B C 1
ATOM 1454 O O . LYS B 1 5 ? 11.32 -0.415 18.5 1 81.38 5 LYS B O 1
ATOM 1459 N N . ILE B 1 6 ? 10.016 -0.005 20.203 1 82.44 6 ILE B N 1
ATOM 1460 C CA . ILE B 1 6 ? 9.961 -1.413 20.578 1 82.44 6 ILE B CA 1
ATOM 1461 C C . ILE B 1 6 ? 9.203 -2.203 19.516 1 82.44 6 ILE B C 1
ATOM 1463 O O . ILE B 1 6 ? 9.633 -3.289 19.125 1 82.44 6 ILE B O 1
ATOM 1467 N N . ALA B 1 7 ? 8.125 -1.676 19.109 1 85.25 7 ALA B N 1
ATOM 1468 C CA . ALA B 1 7 ? 7.328 -2.346 18.078 1 85.25 7 ALA B CA 1
ATOM 1469 C C . ALA B 1 7 ? 8.141 -2.537 16.797 1 85.25 7 ALA B C 1
ATOM 1471 O O . ALA B 1 7 ? 8.109 -3.611 16.203 1 85.25 7 ALA B O 1
ATOM 1472 N N . PHE B 1 8 ? 8.914 -1.606 16.453 1 88.5 8 PHE B N 1
ATOM 1473 C CA . PHE B 1 8 ? 9.773 -1.702 15.281 1 88.5 8 PHE B CA 1
ATOM 1474 C C . PHE B 1 8 ? 10.844 -2.773 15.477 1 88.5 8 PHE B C 1
ATOM 1476 O O . PHE B 1 8 ? 11.125 -3.547 14.562 1 88.5 8 PHE B O 1
ATOM 1483 N N . ALA B 1 9 ? 11.352 -2.775 16.656 1 90 9 ALA B N 1
ATOM 1484 C CA . ALA B 1 9 ? 12.414 -3.736 16.938 1 90 9 ALA B CA 1
ATOM 1485 C C . ALA B 1 9 ? 11.906 -5.168 16.812 1 90 9 ALA B C 1
ATOM 1487 O O . ALA B 1 9 ? 12.609 -6.039 16.297 1 90 9 ALA B O 1
ATOM 1488 N N . VAL B 1 10 ? 10.75 -5.441 17.25 1 91.75 10 VAL B N 1
ATOM 1489 C CA . VAL B 1 10 ? 10.148 -6.77 17.172 1 91.75 10 VAL B CA 1
ATOM 1490 C C . VAL B 1 10 ? 9.914 -7.145 15.719 1 91.75 10 VAL B C 1
ATOM 1492 O O . VAL B 1 10 ? 10.266 -8.25 15.289 1 91.75 10 VAL B O 1
ATOM 1495 N N . GLU B 1 11 ? 9.375 -6.246 15.008 1 93.38 11 GLU B N 1
ATOM 1496 C CA . GLU B 1 11 ? 9.133 -6.508 13.594 1 93.38 11 GLU B CA 1
ATOM 1497 C C . GLU B 1 11 ? 10.445 -6.762 12.852 1 93.38 11 GLU B C 1
ATOM 1499 O O . GLU B 1 11 ? 10.539 -7.688 12.047 1 93.38 11 GLU B O 1
ATOM 1504 N N . LEU B 1 12 ? 11.422 -5.973 13.195 1 93.69 12 LEU B N 1
ATOM 1505 C CA . LEU B 1 12 ? 12.703 -6.105 12.523 1 93.69 12 LEU B CA 1
ATOM 1506 C C . LEU B 1 12 ? 13.352 -7.445 12.844 1 93.69 12 LEU B C 1
ATOM 1508 O O . LEU B 1 12 ? 13.984 -8.055 11.977 1 93.69 12 LEU B O 1
ATOM 1512 N N . ALA B 1 13 ? 13.18 -7.871 14.039 1 94.94 13 ALA B N 1
ATOM 1513 C CA . ALA B 1 13 ? 13.711 -9.172 14.438 1 94.94 13 ALA B CA 1
ATOM 1514 C C . ALA B 1 13 ? 13.047 -10.297 13.656 1 94.94 13 ALA B C 1
ATOM 1516 O O . ALA B 1 13 ? 13.719 -11.219 13.188 1 94.94 13 ALA B O 1
ATOM 1517 N N . ILE B 1 14 ? 11.766 -10.281 13.516 1 96.12 14 ILE B N 1
ATOM 1518 C CA . ILE B 1 14 ? 11.008 -11.289 12.789 1 96.12 14 ILE B CA 1
ATOM 1519 C C . ILE B 1 14 ? 11.406 -11.266 11.312 1 96.12 14 ILE B C 1
ATOM 1521 O O . ILE B 1 14 ? 11.672 -12.312 10.719 1 96.12 14 ILE B O 1
ATOM 1525 N N . ILE B 1 15 ? 11.516 -10.094 10.766 1 96.5 15 ILE B N 1
ATOM 1526 C CA . ILE B 1 15 ? 11.898 -9.906 9.367 1 96.5 15 ILE B CA 1
ATOM 1527 C C . ILE B 1 15 ? 13.305 -10.461 9.141 1 96.5 15 ILE B C 1
ATOM 1529 O O . ILE B 1 15 ? 13.555 -11.148 8.148 1 96.5 15 ILE B O 1
ATOM 1533 N N . GLY B 1 16 ? 14.172 -10.125 10.07 1 95.25 16 GLY B N 1
ATOM 1534 C CA . GLY B 1 16 ? 15.523 -10.641 9.984 1 95.25 16 GLY B CA 1
ATOM 1535 C C . GLY B 1 16 ? 15.602 -12.156 10.039 1 95.25 16 GLY B C 1
ATOM 1536 O O . GLY B 1 16 ? 16.344 -12.773 9.281 1 95.25 16 GLY B O 1
ATOM 1537 N N . ALA B 1 17 ? 14.891 -12.711 10.922 1 96.25 17 ALA B N 1
ATOM 1538 C CA . ALA B 1 17 ? 14.867 -14.164 11.07 1 96.25 17 ALA B CA 1
ATOM 1539 C C . ALA B 1 17 ? 14.344 -14.836 9.805 1 96.25 17 ALA B C 1
ATOM 1541 O O . ALA B 1 17 ? 14.938 -15.805 9.32 1 96.25 17 ALA B O 1
ATOM 1542 N N . LEU B 1 18 ? 13.312 -14.375 9.25 1 96.12 18 LEU B N 1
ATOM 1543 C CA . LEU B 1 18 ? 12.711 -14.961 8.055 1 96.12 18 LEU B CA 1
ATOM 1544 C C . LEU B 1 18 ? 13.633 -14.805 6.855 1 96.12 18 LEU B C 1
ATOM 1546 O O . LEU B 1 18 ? 13.75 -15.719 6.031 1 96.12 18 LEU B O 1
ATOM 1550 N N . THR B 1 19 ? 14.234 -13.656 6.793 1 95 19 THR B N 1
ATOM 1551 C CA . THR B 1 19 ? 15.188 -13.43 5.707 1 95 19 THR B CA 1
ATOM 1552 C C . THR B 1 19 ? 16.359 -14.398 5.797 1 95 19 THR B C 1
ATOM 1554 O O . THR B 1 19 ? 16.797 -14.945 4.785 1 95 19 THR B O 1
ATOM 1557 N N . THR B 1 20 ? 16.812 -14.562 6.98 1 94.5 20 THR B N 1
ATOM 1558 C CA . THR B 1 20 ? 17.922 -15.492 7.203 1 94.5 20 THR B CA 1
ATOM 1559 C C . THR B 1 20 ? 17.516 -16.906 6.797 1 94.5 20 THR B C 1
ATOM 1561 O O . THR B 1 20 ? 18.297 -17.609 6.148 1 94.5 20 THR B O 1
ATOM 1564 N N . LEU B 1 21 ? 16.375 -17.328 7.137 1 94.62 21 LEU B N 1
ATOM 1565 C CA . LEU B 1 21 ? 15.898 -18.656 6.754 1 94.62 21 LEU B CA 1
ATOM 1566 C C . LEU B 1 21 ? 15.914 -18.812 5.238 1 94.62 21 LEU B C 1
ATOM 1568 O O . LEU B 1 21 ? 16.344 -19.859 4.73 1 94.62 21 LEU B O 1
ATOM 1572 N N . LEU B 1 22 ? 15.492 -17.844 4.566 1 93.81 22 LEU B N 1
ATOM 1573 C CA . LEU B 1 22 ? 15.445 -17.906 3.107 1 93.81 22 LEU B CA 1
ATOM 1574 C C . LEU B 1 22 ? 16.844 -18.031 2.521 1 93.81 22 LEU B C 1
ATOM 1576 O O . LEU B 1 22 ? 17.078 -18.844 1.627 1 93.81 22 LEU B O 1
ATOM 1580 N N . PHE B 1 23 ? 17.734 -17.297 3.084 1 93.5 23 PHE B N 1
ATOM 1581 C CA . PHE B 1 23 ? 19.078 -17.25 2.514 1 93.5 23 PHE B CA 1
ATOM 1582 C C . PHE B 1 23 ? 19.844 -18.531 2.818 1 93.5 23 PHE B C 1
ATOM 1584 O O . PHE B 1 23 ? 20.703 -18.953 2.045 1 93.5 23 PHE B O 1
ATOM 1591 N N . VAL B 1 24 ? 19.453 -19.141 3.875 1 93 24 VAL B N 1
ATOM 1592 C CA . VAL B 1 24 ? 20.172 -20.359 4.211 1 93 24 VAL B CA 1
ATOM 1593 C C . VAL B 1 24 ? 19.438 -21.578 3.652 1 93 24 VAL B C 1
ATOM 1595 O O . VAL B 1 24 ? 19.859 -22.719 3.836 1 93 24 VAL B O 1
ATOM 1598 N N . GLY B 1 25 ? 18.328 -21.406 3.049 1 91.69 25 GLY B N 1
ATOM 1599 C CA . GLY B 1 25 ? 17.656 -22.438 2.295 1 91.69 25 GLY B CA 1
ATOM 1600 C C . GLY B 1 25 ? 16.734 -23.297 3.152 1 91.69 25 GLY B C 1
ATOM 1601 O O . GLY B 1 25 ? 16.484 -24.453 2.834 1 91.69 25 GLY B O 1
ATOM 1602 N N . VAL B 1 26 ? 16.297 -22.766 4.258 1 92.12 26 VAL B N 1
ATOM 1603 C CA . VAL B 1 26 ? 15.375 -23.5 5.113 1 92.12 26 VAL B CA 1
ATOM 1604 C C . VAL B 1 26 ? 13.938 -23.094 4.773 1 92.12 26 VAL B C 1
ATOM 1606 O O . VAL B 1 26 ? 13.578 -21.922 4.84 1 92.12 26 VAL B O 1
ATOM 1609 N N . SER B 1 27 ? 13.195 -24.078 4.43 1 93.56 27 SER B N 1
ATOM 1610 C CA . SER B 1 27 ? 11.789 -23.828 4.121 1 93.56 27 SER B CA 1
ATOM 1611 C C . SER B 1 27 ? 10.898 -24.156 5.32 1 93.56 27 SER B C 1
ATOM 1613 O O . SER B 1 27 ? 11.141 -25.125 6.035 1 93.56 27 SER B O 1
ATOM 1615 N N . LEU B 1 28 ? 9.875 -23.359 5.559 1 94.94 28 LEU B N 1
ATOM 1616 C CA . LEU B 1 28 ? 8.867 -23.609 6.582 1 94.94 28 LEU B CA 1
ATOM 1617 C C . LEU B 1 28 ? 7.781 -24.547 6.062 1 94.94 28 LEU B C 1
ATOM 1619 O O . LEU B 1 28 ? 7.59 -24.672 4.852 1 94.94 28 LEU B O 1
ATOM 1623 N N . PRO B 1 29 ? 7.191 -25.219 7 1 93.56 29 PRO B N 1
ATOM 1624 C CA . PRO B 1 29 ? 6.148 -26.141 6.547 1 93.56 29 PRO B CA 1
ATOM 1625 C C . PRO B 1 29 ? 4.914 -25.422 6.012 1 93.56 29 PRO B C 1
ATOM 1627 O O . PRO B 1 29 ? 4.594 -24.312 6.465 1 93.56 29 PRO B O 1
ATOM 1630 N N . GLU B 1 30 ? 4.215 -26.094 5.086 1 93.94 30 GLU B N 1
ATOM 1631 C CA . GLU B 1 30 ? 2.939 -25.609 4.566 1 93.94 30 GLU B CA 1
ATOM 1632 C C . GLU B 1 30 ? 1.824 -25.781 5.594 1 93.94 30 GLU B C 1
ATOM 1634 O O . GLU B 1 30 ? 1.378 -26.891 5.863 1 93.94 30 GLU B O 1
ATOM 1639 N N . VAL B 1 31 ? 1.402 -24.688 6.137 1 95.69 31 VAL B N 1
ATOM 1640 C CA . VAL B 1 31 ? 0.332 -24.75 7.129 1 95.69 31 VAL B CA 1
ATOM 1641 C C . VAL B 1 31 ? -1.011 -24.469 6.457 1 95.69 31 VAL B C 1
ATOM 1643 O O . VAL B 1 31 ? -2.066 -24.781 7.012 1 95.69 31 VAL B O 1
ATOM 1646 N N . PHE B 1 32 ? -1.01 -23.875 5.309 1 96.69 32 PHE B N 1
ATOM 1647 C CA . PHE B 1 32 ? -2.146 -23.688 4.418 1 96.69 32 PHE B CA 1
ATOM 1648 C C . PHE B 1 32 ? -1.852 -24.25 3.031 1 96.69 32 PHE B C 1
ATOM 1650 O O . PHE B 1 32 ? -0.696 -24.516 2.699 1 96.69 32 PHE B O 1
ATOM 1657 N N . PRO B 1 33 ? -3.012 -24.484 2.318 1 95.75 33 PRO B N 1
ATOM 1658 C CA . PRO B 1 33 ? -2.752 -24.844 0.921 1 95.75 33 PRO B CA 1
ATOM 1659 C C . PRO B 1 33 ? -1.861 -23.828 0.209 1 95.75 33 PRO B C 1
ATOM 1661 O O . PRO B 1 33 ? -1.948 -22.625 0.478 1 95.75 33 PRO B O 1
ATOM 1664 N N . ARG B 1 34 ? -1.061 -24.281 -0.7 1 94.81 34 ARG B N 1
ATOM 1665 C CA . ARG B 1 34 ? -0.059 -23.484 -1.401 1 94.81 34 ARG B CA 1
ATOM 1666 C C . ARG B 1 34 ? -0.68 -22.234 -2.006 1 94.81 34 ARG B C 1
ATOM 1668 O O . ARG B 1 34 ? -0.082 -21.156 -1.966 1 94.81 34 ARG B O 1
ATOM 1675 N N . ALA B 1 35 ? -1.885 -22.391 -2.545 1 95 35 ALA B N 1
ATOM 1676 C CA . ALA B 1 35 ? -2.58 -21.266 -3.162 1 95 35 ALA B CA 1
ATOM 1677 C C . ALA B 1 35 ? -2.857 -20.156 -2.143 1 95 35 ALA B C 1
ATOM 1679 O O . ALA B 1 35 ? -2.828 -18.969 -2.477 1 95 35 ALA B O 1
ATOM 1680 N N . VAL B 1 36 ? -3.115 -20.547 -0.913 1 97.06 36 VAL B N 1
ATOM 1681 C CA . VAL B 1 36 ? -3.373 -19.578 0.147 1 97.06 36 VAL B CA 1
ATOM 1682 C C . VAL B 1 36 ? -2.072 -18.875 0.535 1 97.06 36 VAL B C 1
ATOM 1684 O O . VAL B 1 36 ? -2.061 -17.656 0.774 1 97.06 36 VAL B O 1
ATOM 1687 N N . HIS B 1 37 ? -0.991 -19.594 0.562 1 97.31 37 HIS B N 1
ATOM 1688 C CA . HIS B 1 37 ? 0.305 -18.984 0.823 1 97.31 37 HIS B CA 1
ATOM 1689 C C . HIS B 1 37 ? 0.663 -17.969 -0.26 1 97.31 37 HIS B C 1
ATOM 1691 O O . HIS B 1 37 ? 1.217 -16.906 0.035 1 97.31 37 HIS B O 1
ATOM 1697 N N . ARG B 1 38 ? 0.333 -18.328 -1.472 1 95.75 38 ARG B N 1
ATOM 1698 C CA . ARG B 1 38 ? 0.567 -17.406 -2.576 1 95.75 38 ARG B CA 1
ATOM 1699 C C . ARG B 1 38 ? -0.278 -16.141 -2.422 1 95.75 38 ARG B C 1
ATOM 1701 O O . ARG B 1 38 ? 0.205 -15.031 -2.656 1 95.75 38 ARG B O 1
ATOM 1708 N N . PHE B 1 39 ? -1.468 -16.359 -2.051 1 96.81 39 PHE B N 1
ATOM 1709 C CA . PHE B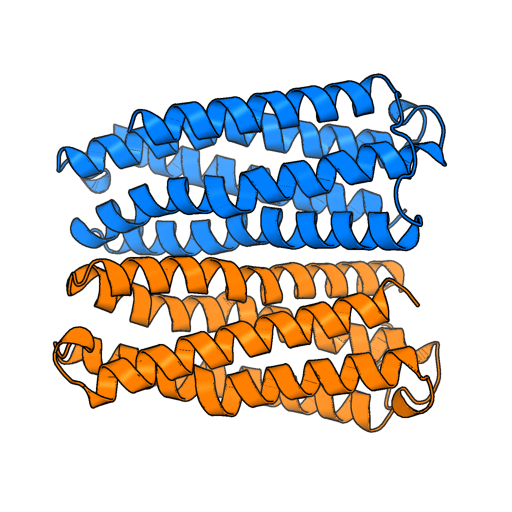 1 39 ? -2.373 -15.234 -1.831 1 96.81 39 PHE B CA 1
ATOM 1710 C C . PHE B 1 39 ? -1.83 -14.305 -0.752 1 96.81 39 PHE B C 1
ATOM 1712 O O . PHE B 1 39 ? -1.77 -13.094 -0.946 1 96.81 39 PHE B O 1
ATOM 1719 N N . LEU B 1 40 ? -1.446 -14.867 0.321 1 97.81 40 LEU B N 1
ATOM 1720 C CA . LEU B 1 40 ? -0.939 -14.078 1.442 1 97.81 40 LEU B CA 1
ATOM 1721 C C . LEU B 1 40 ? 0.361 -13.375 1.068 1 97.81 40 LEU B C 1
ATOM 1723 O O . LEU B 1 40 ? 0.613 -12.258 1.51 1 97.81 40 LEU B O 1
ATOM 1727 N N . HIS B 1 41 ? 1.235 -14.016 0.293 1 97.56 41 HIS B N 1
ATOM 1728 C CA . HIS B 1 41 ? 2.459 -13.414 -0.225 1 97.56 41 HIS B CA 1
ATOM 1729 C C . HIS B 1 41 ? 2.152 -12.18 -1.071 1 97.56 41 HIS B C 1
ATOM 1731 O O . HIS B 1 41 ? 2.758 -11.125 -0.882 1 97.56 41 HIS B O 1
ATOM 1737 N N . ILE B 1 42 ? 1.15 -12.297 -1.971 1 96.94 42 ILE B N 1
ATOM 1738 C CA . ILE B 1 42 ? 0.751 -11.203 -2.852 1 96.94 42 ILE B CA 1
ATOM 1739 C C . ILE B 1 42 ? 0.16 -10.062 -2.027 1 96.94 42 ILE B C 1
ATOM 1741 O O . ILE B 1 42 ? 0.467 -8.898 -2.264 1 96.94 42 ILE B O 1
ATOM 1745 N N . LEU B 1 43 ? -0.629 -10.461 -1.039 1 97.38 43 LEU B N 1
ATOM 1746 C CA . LEU B 1 43 ? -1.198 -9.453 -0.148 1 97.38 43 LEU B CA 1
ATOM 1747 C C . LEU B 1 43 ? -0.098 -8.695 0.587 1 97.38 43 LEU B C 1
ATOM 1749 O O . LEU B 1 43 ? -0.183 -7.477 0.752 1 97.38 43 LEU B O 1
ATOM 1753 N N . GLY B 1 44 ? 0.885 -9.375 1.014 1 97.94 44 GLY B N 1
ATOM 1754 C CA . GLY B 1 44 ? 2.027 -8.742 1.649 1 97.94 44 GLY B CA 1
ATOM 1755 C C . GLY B 1 44 ? 2.754 -7.77 0.738 1 97.94 44 GLY B C 1
ATOM 1756 O O . GLY B 1 44 ? 3.129 -6.676 1.163 1 97.94 44 GLY B O 1
ATOM 1757 N N . ALA B 1 45 ? 2.916 -8.188 -0.493 1 97.38 45 ALA B N 1
ATOM 1758 C CA . ALA B 1 45 ? 3.582 -7.324 -1.464 1 97.38 45 ALA B CA 1
ATOM 1759 C C . ALA B 1 45 ? 2.785 -6.043 -1.693 1 97.38 45 ALA B C 1
ATOM 1761 O O . ALA B 1 45 ? 3.359 -4.957 -1.792 1 97.38 45 ALA B O 1
ATOM 1762 N N . ILE B 1 46 ? 1.494 -6.133 -1.75 1 97.69 46 ILE B N 1
ATOM 1763 C CA . ILE B 1 46 ? 0.603 -5.004 -1.994 1 97.69 46 ILE B CA 1
ATOM 1764 C C . ILE B 1 46 ? 0.691 -4.016 -0.835 1 97.69 46 ILE B C 1
ATOM 1766 O O . ILE B 1 46 ? 0.861 -2.812 -1.048 1 97.69 46 ILE B O 1
ATOM 1770 N N . ILE B 1 47 ? 0.648 -4.574 0.352 1 97.38 47 ILE B N 1
ATOM 1771 C CA . ILE B 1 47 ? 0.635 -3.738 1.546 1 97.38 47 ILE B CA 1
ATOM 1772 C C . ILE B 1 47 ? 2.004 -3.088 1.735 1 97.38 47 ILE B C 1
ATOM 1774 O O . ILE B 1 47 ? 2.096 -1.894 2.031 1 97.38 47 ILE B O 1
ATOM 1778 N N . PHE B 1 48 ? 3.02 -3.844 1.534 1 98 48 PHE B N 1
ATOM 1779 C CA . PHE B 1 48 ? 4.398 -3.406 1.718 1 98 48 PHE B CA 1
ATOM 1780 C C . PHE B 1 48 ? 4.766 -2.338 0.696 1 98 48 PHE B C 1
ATOM 1782 O O . PHE B 1 48 ? 5.062 -1.197 1.062 1 98 48 PHE B O 1
ATOM 1789 N N . LEU B 1 49 ? 4.695 -2.648 -0.564 1 97.5 49 LEU B N 1
ATOM 1790 C CA . LEU B 1 49 ? 5.113 -1.729 -1.619 1 97.5 49 LEU B CA 1
ATOM 1791 C C . LEU B 1 49 ? 4.133 -0.569 -1.746 1 97.5 49 LEU B C 1
ATOM 1793 O O . LEU B 1 49 ? 4.531 0.558 -2.047 1 97.5 49 LEU B O 1
ATOM 1797 N N . GLY B 1 50 ? 2.863 -0.807 -1.51 1 97.75 50 GLY B N 1
ATOM 1798 C CA . GLY B 1 50 ? 1.873 0.257 -1.499 1 97.75 50 GLY B CA 1
ATOM 1799 C C . GLY B 1 50 ? 2.197 1.363 -0.513 1 97.75 50 GLY B C 1
ATOM 1800 O O . GLY B 1 50 ? 2.135 2.547 -0.856 1 97.75 50 GLY B O 1
ATOM 1801 N N . ASN B 1 51 ? 2.555 0.937 0.671 1 98.12 51 ASN B N 1
ATOM 1802 C CA . ASN B 1 51 ? 2.871 1.939 1.684 1 98.12 51 ASN B CA 1
ATOM 1803 C C . ASN B 1 51 ? 4.09 2.77 1.29 1 98.12 51 ASN B C 1
ATOM 1805 O O . ASN B 1 51 ? 4.113 3.984 1.496 1 98.12 51 ASN B O 1
ATOM 1809 N N . ILE B 1 52 ? 5.051 2.117 0.755 1 97.12 52 ILE B N 1
ATOM 1810 C CA . ILE B 1 52 ? 6.285 2.814 0.405 1 97.12 52 ILE B CA 1
ATOM 1811 C C . ILE B 1 52 ? 5.977 3.947 -0.571 1 97.12 52 ILE B C 1
ATOM 1813 O O . ILE B 1 52 ? 6.332 5.102 -0.323 1 97.12 52 ILE B O 1
ATOM 1817 N N . VAL B 1 53 ? 5.223 3.73 -1.569 1 97.56 53 VAL B N 1
ATOM 1818 C CA . VAL B 1 53 ? 5.051 4.699 -2.646 1 97.56 53 VAL B CA 1
ATOM 1819 C C . VAL B 1 53 ? 4.027 5.754 -2.234 1 97.56 53 VAL B C 1
ATOM 1821 O O . VAL B 1 53 ? 4.215 6.945 -2.486 1 97.56 53 VAL B O 1
ATOM 1824 N N . VAL B 1 54 ? 2.998 5.289 -1.601 1 98.25 54 VAL B N 1
ATOM 1825 C CA . VAL B 1 54 ? 1.919 6.207 -1.256 1 98.25 54 VAL B CA 1
ATOM 1826 C C . VAL B 1 54 ? 2.381 7.152 -0.149 1 98.25 54 VAL B C 1
ATOM 1828 O O . VAL B 1 54 ? 2.176 8.367 -0.236 1 98.25 54 VAL B O 1
ATOM 1831 N N . SER B 1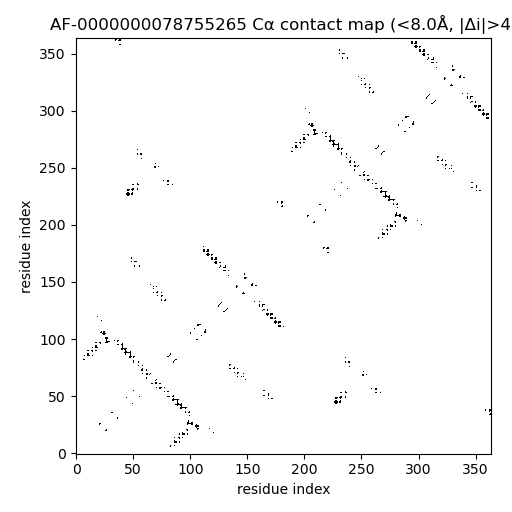 55 ? 3.053 6.66 0.865 1 98.12 55 SER B N 1
ATOM 1832 C CA . SER B 1 55 ? 3.537 7.5 1.958 1 98.12 55 SER B CA 1
ATOM 1833 C C . SER B 1 55 ? 4.621 8.461 1.48 1 98.12 55 SER B C 1
ATOM 1835 O O . SER B 1 55 ? 4.723 9.586 1.977 1 98.12 55 SER B O 1
ATOM 1837 N N . ALA B 1 56 ? 5.352 8.016 0.528 1 97.44 56 ALA B N 1
ATOM 1838 C CA . ALA B 1 56 ? 6.367 8.906 -0.025 1 97.44 56 ALA B CA 1
ATOM 1839 C C . ALA B 1 56 ? 5.727 10.148 -0.646 1 97.44 56 ALA B C 1
ATOM 1841 O O . ALA B 1 56 ? 6.254 11.25 -0.52 1 97.44 56 ALA B O 1
ATOM 1842 N N . LEU B 1 57 ? 4.613 9.93 -1.326 1 97.88 57 LEU B N 1
ATOM 1843 C CA . LEU B 1 57 ? 3.955 11.078 -1.931 1 97.88 57 LEU B CA 1
ATOM 1844 C C . LEU B 1 57 ? 3.361 11.992 -0.86 1 97.88 57 LEU B C 1
ATOM 1846 O O . LEU B 1 57 ? 3.49 13.211 -0.938 1 97.88 57 LEU B O 1
ATOM 1850 N N . TRP B 1 58 ? 2.734 11.383 0.15 1 98.19 58 TRP B N 1
ATOM 1851 C CA . TRP B 1 58 ? 2.191 12.172 1.251 1 98.19 58 TRP B CA 1
ATOM 1852 C C . TRP B 1 58 ? 3.275 13.039 1.888 1 98.19 58 TRP B C 1
ATOM 1854 O O . TRP B 1 58 ? 3.086 14.242 2.08 1 98.19 58 TRP B O 1
ATOM 1864 N N . PHE B 1 59 ? 4.395 12.445 2.16 1 98 59 PHE B N 1
ATOM 1865 C CA . PHE B 1 59 ? 5.492 13.125 2.832 1 98 59 PHE B CA 1
ATOM 1866 C C . PHE B 1 59 ? 6.098 14.195 1.936 1 98 59 PHE B C 1
ATOM 1868 O O . PHE B 1 59 ? 6.402 15.297 2.396 1 98 59 PHE B O 1
ATOM 1875 N N . SER B 1 60 ? 6.266 13.891 0.658 1 97.06 60 SER B N 1
ATOM 1876 C CA . SER B 1 60 ? 6.879 14.836 -0.274 1 97.06 60 SER B CA 1
ATOM 1877 C C . SER B 1 60 ? 6.027 16.094 -0.424 1 97.06 60 SER B C 1
ATOM 1879 O O . SER B 1 60 ? 6.562 17.203 -0.526 1 97.06 60 SER B O 1
ATOM 1881 N N . VAL B 1 61 ? 4.746 15.93 -0.443 1 97.38 61 VAL B N 1
ATOM 1882 C CA . VAL B 1 61 ? 3.865 17.094 -0.564 1 97.38 61 VAL B CA 1
ATOM 1883 C C . VAL B 1 61 ? 3.924 17.922 0.717 1 97.38 61 VAL B C 1
ATOM 1885 O O . VAL B 1 61 ? 3.939 19.156 0.666 1 97.38 61 VAL B O 1
ATOM 1888 N N . ALA B 1 62 ? 4 17.234 1.839 1 97.56 62 ALA B N 1
ATOM 1889 C CA . ALA B 1 62 ? 4.125 17.938 3.104 1 97.56 62 ALA B CA 1
ATOM 1890 C C . ALA B 1 62 ? 5.406 18.781 3.139 1 97.56 62 ALA B C 1
ATOM 1892 O O . ALA B 1 62 ? 5.383 19.953 3.52 1 97.56 62 ALA B O 1
ATOM 1893 N N . VAL B 1 63 ? 6.449 18.203 2.709 1 96.88 63 VAL B N 1
ATOM 1894 C CA . VAL B 1 63 ? 7.738 18.875 2.713 1 96.88 63 VAL B CA 1
ATOM 1895 C C . VAL B 1 63 ? 7.703 20.047 1.734 1 96.88 63 VAL B C 1
ATOM 1897 O O . VAL B 1 63 ? 8.141 21.156 2.066 1 96.88 63 VAL B O 1
ATOM 1900 N N . ALA B 1 64 ? 7.145 19.844 0.582 1 96.31 64 ALA B N 1
ATOM 1901 C CA . ALA B 1 64 ? 7.105 20.859 -0.465 1 96.31 64 ALA B CA 1
ATOM 1902 C C . ALA B 1 64 ? 6.234 22.047 -0.051 1 96.31 64 ALA B C 1
ATOM 1904 O O . ALA B 1 64 ? 6.469 23.172 -0.473 1 96.31 64 ALA B O 1
ATOM 1905 N N . SER B 1 65 ? 5.277 21.797 0.819 1 95.69 65 SER B N 1
ATOM 1906 C CA . SER B 1 65 ? 4.352 22.828 1.256 1 95.69 65 SER B CA 1
ATOM 1907 C C . SER B 1 65 ? 5.039 23.828 2.184 1 95.69 65 SER B C 1
ATOM 1909 O O . SER B 1 65 ? 4.574 24.953 2.346 1 95.69 65 SER B O 1
ATOM 1911 N N . ARG B 1 66 ? 6.098 23.391 2.895 1 95.81 66 ARG B N 1
ATOM 1912 C CA . ARG B 1 66 ? 6.848 24.156 3.885 1 95.81 66 ARG B CA 1
ATOM 1913 C C . ARG B 1 66 ? 5.941 24.625 5.02 1 95.81 66 ARG B C 1
ATOM 1915 O O . ARG B 1 66 ? 6.164 25.688 5.598 1 95.81 66 ARG B O 1
ATOM 1922 N N . LYS B 1 67 ? 4.848 23.938 5.16 1 95.5 67 LYS B N 1
ATOM 1923 C CA . LYS B 1 67 ? 3.986 24.172 6.312 1 95.5 67 LYS B CA 1
ATOM 1924 C C . LYS B 1 67 ? 4.383 23.281 7.488 1 95.5 67 LYS B C 1
ATOM 1926 O O . LYS B 1 67 ? 4.359 22.047 7.387 1 95.5 67 LYS B O 1
ATOM 1931 N N . ASN B 1 68 ? 4.652 23.938 8.625 1 94.88 68 ASN B N 1
ATOM 1932 C CA . ASN B 1 68 ? 5.172 23.219 9.789 1 94.88 68 ASN B CA 1
ATOM 1933 C C . ASN B 1 68 ? 4.223 22.125 10.25 1 94.88 68 ASN B C 1
ATOM 1935 O O . ASN B 1 68 ? 4.656 21 10.547 1 94.88 68 ASN B O 1
ATOM 1939 N N . ASP B 1 69 ? 2.967 22.438 10.273 1 95.5 69 ASP B N 1
ATOM 1940 C CA . ASP B 1 69 ? 1.989 21.469 10.789 1 95.5 69 ASP B CA 1
ATOM 1941 C C . ASP B 1 69 ? 1.868 20.266 9.867 1 95.5 69 ASP B C 1
ATOM 1943 O O . ASP B 1 69 ? 1.738 19.125 10.336 1 95.5 69 ASP B O 1
ATOM 1947 N N . TRP B 1 70 ? 1.913 20.516 8.578 1 96.69 70 TRP B N 1
ATOM 1948 C CA . TRP B 1 70 ? 1.836 19.422 7.617 1 96.69 70 TRP B CA 1
ATOM 1949 C C . TRP B 1 70 ? 3.07 18.531 7.707 1 96.69 70 TRP B C 1
ATOM 1951 O O . TRP B 1 70 ? 2.961 17.312 7.648 1 96.69 70 TRP B O 1
ATOM 1961 N N . PHE B 1 71 ? 4.203 19.188 7.887 1 97 71 PHE B N 1
ATOM 1962 C CA . PHE B 1 71 ? 5.441 18.438 8.031 1 97 71 PHE B CA 1
ATOM 1963 C C . PHE B 1 71 ? 5.406 17.578 9.289 1 97 71 PHE B C 1
ATOM 1965 O O . PHE B 1 71 ? 5.77 16.391 9.25 1 97 71 PHE B O 1
ATOM 1972 N N . ALA B 1 72 ? 4.992 18.141 10.367 1 96.12 72 ALA B N 1
ATOM 1973 C CA . ALA B 1 72 ? 4.93 17.406 11.625 1 96.12 72 ALA B CA 1
ATOM 1974 C C . ALA B 1 72 ? 3.99 16.203 11.523 1 96.12 72 ALA B C 1
ATOM 1976 O O . ALA B 1 72 ? 4.309 15.117 12 1 96.12 72 ALA B O 1
ATOM 1977 N N . PHE B 1 73 ? 2.887 16.422 10.898 1 97.31 73 PHE B N 1
ATOM 1978 C CA . PHE B 1 73 ? 1.917 15.352 10.672 1 97.31 73 PHE B CA 1
ATOM 1979 C C . PHE B 1 73 ? 2.518 14.242 9.82 1 97.31 73 PHE B C 1
ATOM 1981 O O . PHE B 1 73 ? 2.463 13.07 10.188 1 97.31 73 PHE B O 1
ATOM 1988 N N . ALA B 1 74 ? 3.117 14.586 8.719 1 97.94 74 ALA B N 1
ATOM 1989 C CA . ALA B 1 74 ? 3.645 13.602 7.773 1 97.94 74 ALA B CA 1
ATOM 1990 C C . ALA B 1 74 ? 4.824 12.844 8.367 1 97.94 74 ALA B C 1
ATOM 1992 O O . ALA B 1 74 ? 4.973 11.641 8.148 1 97.94 74 ALA B O 1
ATOM 1993 N N . ALA B 1 75 ? 5.637 13.562 9.125 1 96.62 75 ALA B N 1
ATOM 1994 C CA . ALA B 1 75 ? 6.797 12.922 9.742 1 96.62 75 ALA B CA 1
ATOM 1995 C C . ALA B 1 75 ? 6.363 11.852 10.734 1 96.62 75 ALA B C 1
ATOM 1997 O O . ALA B 1 75 ? 7.039 10.828 10.891 1 96.62 75 ALA B O 1
ATOM 1998 N N . ARG B 1 76 ? 5.32 12.07 11.367 1 95.12 76 ARG B N 1
ATOM 1999 C CA . ARG B 1 76 ? 4.793 11.094 12.312 1 95.12 76 ARG 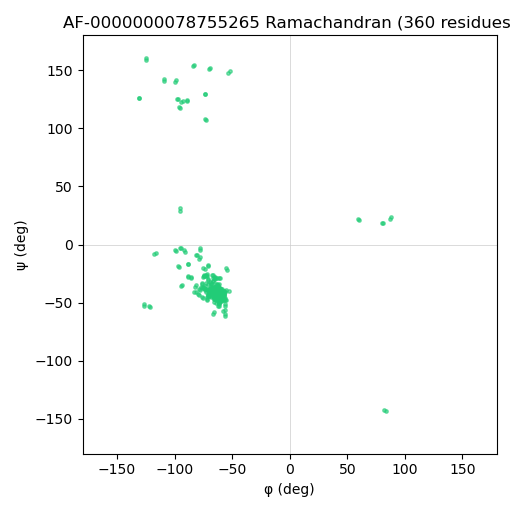B CA 1
ATOM 2000 C C . ARG B 1 76 ? 4.145 9.922 11.586 1 95.12 76 ARG B C 1
ATOM 2002 O O . ARG B 1 76 ? 4.391 8.758 11.922 1 95.12 76 ARG B O 1
ATOM 2009 N N . LEU B 1 77 ? 3.359 10.203 10.633 1 97.25 77 LEU B N 1
ATOM 2010 C CA . LEU B 1 77 ? 2.562 9.172 9.984 1 97.25 77 LEU B CA 1
ATOM 2011 C C . LEU B 1 77 ? 3.439 8.273 9.117 1 97.25 77 LEU B C 1
ATOM 2013 O O . LEU B 1 77 ? 3.123 7.102 8.906 1 97.25 77 LEU B O 1
ATOM 2017 N N . MET B 1 78 ? 4.555 8.789 8.656 1 95.94 78 MET B N 1
ATOM 2018 C CA . MET B 1 78 ? 5.48 7.918 7.938 1 95.94 78 MET B CA 1
ATOM 2019 C C . MET B 1 78 ? 5.902 6.734 8.797 1 95.94 78 MET B C 1
ATOM 2021 O O . MET B 1 78 ? 6.031 5.617 8.305 1 95.94 78 MET B O 1
ATOM 2025 N N . ASN B 1 79 ? 6.102 7.055 10.023 1 95.44 79 ASN B N 1
ATOM 2026 C CA . ASN B 1 79 ? 6.52 5.996 10.93 1 95.44 79 ASN B CA 1
ATOM 2027 C C . ASN B 1 79 ? 5.344 5.105 11.336 1 95.44 79 ASN B C 1
ATOM 2029 O O . ASN B 1 79 ? 5.496 3.891 11.461 1 95.44 79 ASN B O 1
ATOM 2033 N N . ILE B 1 80 ? 4.207 5.68 11.508 1 96.38 80 ILE B N 1
ATOM 2034 C CA . ILE B 1 80 ? 3.014 4.926 11.867 1 96.38 80 ILE B CA 1
ATOM 2035 C C . ILE B 1 80 ? 2.627 3.994 10.727 1 96.38 80 ILE B C 1
ATOM 2037 O O . ILE B 1 80 ? 2.312 2.822 10.945 1 96.38 80 ILE B O 1
ATOM 2041 N N . THR B 1 81 ? 2.654 4.508 9.516 1 97.5 81 THR B N 1
ATOM 2042 C CA . THR B 1 81 ? 2.256 3.691 8.375 1 97.5 81 THR B CA 1
ATOM 2043 C C . THR B 1 81 ? 3.295 2.609 8.094 1 97.5 81 THR B C 1
ATOM 2045 O O . THR B 1 81 ? 2.957 1.522 7.621 1 97.5 81 THR B O 1
ATOM 2048 N N . ASP B 1 82 ? 4.586 2.871 8.414 1 96.75 82 ASP B N 1
ATOM 2049 C CA . ASP B 1 82 ? 5.586 1.813 8.312 1 96.75 82 ASP B CA 1
ATOM 2050 C C . ASP B 1 82 ? 5.285 0.676 9.289 1 96.75 82 ASP B C 1
ATOM 2052 O O . ASP B 1 82 ? 5.395 -0.499 8.93 1 96.75 82 ASP B O 1
ATOM 2056 N N . LEU B 1 83 ? 4.93 1.021 10.43 1 95.81 83 LEU B N 1
ATOM 2057 C CA . LEU B 1 83 ? 4.625 0.025 11.445 1 95.81 83 LEU B CA 1
ATOM 2058 C C . LEU B 1 83 ? 3.355 -0.744 11.094 1 95.81 83 LEU B C 1
ATOM 2060 O O . LEU B 1 83 ? 3.262 -1.947 11.352 1 95.81 83 LEU B O 1
ATOM 2064 N N . ALA B 1 84 ? 2.451 -0.089 10.492 1 97.19 84 ALA B N 1
ATOM 2065 C CA . ALA B 1 84 ? 1.137 -0.669 10.227 1 97.19 84 ALA B CA 1
ATOM 2066 C C . ALA B 1 84 ? 1.144 -1.473 8.93 1 97.19 84 ALA B C 1
ATOM 2068 O O . ALA B 1 84 ? 0.394 -2.441 8.789 1 97.19 84 ALA B O 1
ATOM 2069 N N . PHE B 1 85 ? 1.989 -1.094 7.996 1 98.12 85 PHE B N 1
ATOM 2070 C CA . PHE B 1 85 ? 1.861 -1.687 6.672 1 98.12 85 PHE B CA 1
ATOM 2071 C C . PHE B 1 85 ? 3.189 -2.279 6.215 1 98.12 85 PHE B C 1
ATOM 2073 O O . PHE B 1 85 ? 3.254 -3.453 5.84 1 98.12 85 PHE B O 1
ATOM 2080 N N . THR B 1 86 ? 4.254 -1.524 6.273 1 97.31 86 THR B N 1
ATOM 2081 C CA . THR B 1 86 ? 5.535 -2.023 5.785 1 97.31 86 THR B CA 1
ATOM 2082 C C . THR B 1 86 ? 5.984 -3.238 6.59 1 97.31 86 THR B C 1
ATOM 2084 O O . THR B 1 86 ? 6.316 -4.277 6.02 1 97.31 86 THR B O 1
ATOM 2087 N N . GLY B 1 87 ? 6.02 -3.109 7.891 1 95.5 87 GLY B N 1
ATOM 2088 C CA . GLY B 1 87 ? 6.418 -4.211 8.75 1 95.5 87 GLY B CA 1
ATOM 2089 C C . GLY B 1 87 ? 5.582 -5.461 8.547 1 95.5 87 GLY B C 1
ATOM 2090 O O . GLY B 1 87 ? 6.098 -6.496 8.125 1 95.5 87 GLY B O 1
ATOM 2091 N N . PRO B 1 88 ? 4.277 -5.371 8.789 1 97.19 88 PRO B N 1
ATOM 2092 C CA . PRO B 1 88 ? 3.406 -6.535 8.594 1 97.19 88 PRO B CA 1
ATOM 2093 C C . PRO B 1 88 ? 3.434 -7.062 7.164 1 97.19 88 PRO B C 1
ATOM 2095 O O . PRO B 1 88 ? 3.352 -8.273 6.945 1 97.19 88 PRO B O 1
ATOM 2098 N N . GLY B 1 89 ? 3.496 -6.168 6.191 1 97.75 89 GLY B N 1
ATOM 2099 C CA . GLY B 1 89 ? 3.629 -6.605 4.812 1 97.75 89 GLY B CA 1
ATOM 2100 C C . GLY B 1 89 ? 4.867 -7.449 4.57 1 97.75 89 GLY B C 1
ATOM 2101 O O . GLY B 1 89 ? 4.797 -8.484 3.908 1 97.75 89 GLY B O 1
ATOM 2102 N N . LEU B 1 90 ? 5.949 -7.004 5.121 1 97.56 90 LEU B N 1
ATOM 2103 C CA . LEU B 1 90 ? 7.199 -7.75 4.984 1 97.56 90 LEU B CA 1
ATOM 2104 C C . LEU B 1 90 ? 7.102 -9.102 5.68 1 97.56 90 LEU B C 1
ATOM 2106 O O . LEU B 1 90 ? 7.621 -10.102 5.18 1 97.56 90 LEU B O 1
ATOM 2110 N N . ILE B 1 91 ? 6.484 -9.109 6.793 1 97.69 91 ILE B N 1
ATOM 2111 C CA . ILE B 1 91 ? 6.332 -10.359 7.523 1 97.69 91 ILE B CA 1
ATOM 2112 C C . ILE B 1 91 ? 5.477 -11.336 6.715 1 97.69 91 ILE B C 1
ATOM 2114 O O . ILE B 1 91 ? 5.836 -12.5 6.555 1 97.69 91 ILE B O 1
ATOM 2118 N N . LEU B 1 92 ? 4.363 -10.852 6.195 1 98 92 LEU B N 1
ATOM 2119 C CA . LEU B 1 92 ? 3.514 -11.688 5.355 1 98 92 LEU B CA 1
ATOM 2120 C C . LEU B 1 92 ? 4.273 -12.172 4.125 1 98 92 LEU B C 1
ATOM 2122 O O . LEU B 1 92 ? 4.191 -13.352 3.768 1 98 92 LEU B O 1
ATOM 2126 N N . LEU B 1 93 ? 4.957 -11.273 3.531 1 97.62 93 LEU B N 1
ATOM 2127 C CA . LEU B 1 93 ? 5.711 -11.547 2.312 1 97.62 93 LEU B CA 1
ATOM 2128 C C . LEU B 1 93 ? 6.777 -12.609 2.559 1 97.62 93 LEU B C 1
ATOM 2130 O O . LEU B 1 93 ? 6.848 -13.602 1.838 1 97.62 93 LEU B O 1
ATOM 2134 N N . LEU B 1 94 ? 7.551 -12.469 3.594 1 97.38 94 LEU B N 1
ATOM 2135 C CA . LEU B 1 94 ? 8.711 -13.32 3.855 1 97.38 94 LEU B CA 1
ATOM 2136 C C . LEU B 1 94 ? 8.281 -14.656 4.441 1 97.38 94 LEU B C 1
ATOM 2138 O O . LEU B 1 94 ? 8.875 -15.695 4.129 1 97.38 94 LEU B O 1
ATOM 2142 N N . TRP B 1 95 ? 7.285 -14.586 5.293 1 97.75 95 TRP B N 1
ATOM 2143 C CA . TRP B 1 95 ? 6.777 -15.844 5.828 1 97.75 95 TRP B CA 1
ATOM 2144 C C . TRP B 1 95 ? 6.316 -16.766 4.703 1 97.75 95 TRP B C 1
ATOM 2146 O O . TRP B 1 95 ? 6.684 -17.938 4.668 1 97.75 95 TRP B O 1
ATOM 2156 N N . ASN B 1 96 ? 5.602 -16.297 3.82 1 97.75 96 ASN B N 1
ATOM 2157 C CA . ASN B 1 96 ? 5.062 -17.125 2.744 1 97.75 96 ASN B CA 1
ATOM 2158 C C . ASN B 1 96 ? 6.129 -17.453 1.7 1 97.75 96 ASN B C 1
ATOM 2160 O O . ASN B 1 96 ? 6.105 -18.531 1.103 1 97.75 96 ASN B O 1
ATOM 2164 N N . ALA B 1 97 ? 7.035 -16.516 1.507 1 96.5 97 ALA B N 1
ATOM 2165 C CA . ALA B 1 97 ? 8.164 -16.828 0.636 1 96.5 97 ALA B CA 1
ATOM 2166 C C . ALA B 1 97 ? 8.922 -18.047 1.138 1 96.5 97 ALA B C 1
ATOM 2168 O O . ALA B 1 97 ? 9.312 -18.922 0.349 1 96.5 97 ALA B O 1
ATOM 2169 N N . THR B 1 98 ? 9.156 -18.156 2.439 1 96.25 98 THR B N 1
ATOM 2170 C CA . THR B 1 98 ? 9.898 -19.266 3.031 1 96.25 98 THR B CA 1
ATOM 2171 C C . THR B 1 98 ? 9.148 -20.578 2.84 1 96.25 98 THR B C 1
ATOM 2173 O O . THR B 1 98 ? 9.766 -21.641 2.717 1 96.25 98 THR B O 1
ATOM 2176 N N . VAL B 1 99 ? 7.887 -20.531 2.773 1 96.31 99 VAL B N 1
ATOM 2177 C CA . VAL B 1 99 ? 7.082 -21.719 2.543 1 96.31 99 VAL B CA 1
ATOM 2178 C C . VAL B 1 99 ? 7.113 -22.094 1.062 1 96.31 99 VAL B C 1
ATOM 2180 O O . VAL B 1 99 ? 7.375 -23.234 0.709 1 96.31 99 VAL B O 1
ATOM 2183 N N . LEU B 1 100 ? 6.984 -21.141 0.175 1 94.88 100 LEU B N 1
ATOM 2184 C CA . LEU B 1 100 ? 6.805 -21.375 -1.255 1 94.88 100 LEU B CA 1
ATOM 2185 C C . LEU B 1 100 ? 8.109 -21.812 -1.905 1 94.88 100 LEU B C 1
ATOM 2187 O O . LEU B 1 100 ? 8.102 -22.547 -2.895 1 94.88 100 LEU B O 1
ATOM 2191 N N . VAL B 1 101 ? 9.18 -21.422 -1.364 1 93.12 101 VAL B N 1
ATOM 2192 C CA . VAL B 1 101 ? 10.477 -21.734 -1.958 1 93.12 101 VAL B CA 1
ATOM 2193 C C . VAL B 1 101 ? 10.789 -23.219 -1.794 1 93.12 101 VAL B C 1
ATOM 2195 O O . VAL B 1 101 ? 11.648 -23.75 -2.498 1 93.12 101 VAL B O 1
ATOM 2198 N N . GLY B 1 102 ? 10.148 -23.891 -0.92 1 90.19 102 GLY B N 1
ATOM 2199 C CA . GLY B 1 102 ? 10.352 -25.312 -0.718 1 90.19 102 GLY B CA 1
ATOM 2200 C C . GLY B 1 102 ? 10.18 -26.125 -1.987 1 90.19 102 GLY B C 1
ATOM 2201 O O . GLY B 1 102 ? 10.703 -27.234 -2.096 1 90.19 102 GLY B O 1
ATOM 2202 N N . ALA B 1 103 ? 9.5 -25.578 -2.887 1 86.88 103 ALA B N 1
ATOM 2203 C CA . ALA B 1 103 ? 9.258 -26.281 -4.145 1 86.88 103 ALA B CA 1
ATOM 2204 C C . ALA B 1 103 ? 10.477 -26.219 -5.055 1 86.88 103 ALA B C 1
ATOM 2206 O O . ALA B 1 103 ? 10.57 -26.969 -6.035 1 86.88 103 ALA B O 1
ATOM 2207 N N . TYR B 1 104 ? 11.555 -25.453 -4.879 1 87.62 104 TYR B N 1
ATOM 2208 C CA . TYR B 1 104 ? 12.656 -25.188 -5.801 1 87.62 104 TYR B CA 1
ATOM 2209 C C . TYR B 1 104 ? 13.977 -25.688 -5.23 1 87.62 104 TYR B C 1
ATOM 2211 O O . TYR B 1 104 ? 14.992 -25.719 -5.93 1 87.62 104 TYR B O 1
ATOM 2219 N N . GLY B 1 105 ? 14.086 -26.156 -3.938 1 83.62 105 GLY B N 1
ATOM 2220 C CA . GLY B 1 105 ? 15.359 -26.406 -3.277 1 83.62 105 GLY B CA 1
ATOM 2221 C C . GLY B 1 105 ? 15.961 -25.156 -2.662 1 83.62 105 GLY B C 1
ATOM 2222 O O . GLY B 1 105 ? 15.242 -24.312 -2.143 1 83.62 105 GLY B O 1
ATOM 2223 N N . HIS B 1 106 ? 17.406 -25.156 -2.793 1 90.25 106 HIS B N 1
ATOM 2224 C CA . HIS B 1 106 ? 18.047 -23.984 -2.207 1 90.25 106 HIS B CA 1
ATOM 2225 C C . HIS B 1 106 ? 17.828 -22.75 -3.064 1 90.25 106 HIS B C 1
ATOM 2227 O O . HIS B 1 106 ? 18.156 -22.734 -4.25 1 90.25 106 HIS B O 1
ATOM 2233 N N . PRO B 1 107 ? 17.375 -21.672 -2.451 1 91.5 107 PRO B N 1
ATOM 2234 C CA . PRO B 1 107 ? 16.938 -20.5 -3.225 1 91.5 107 PRO B CA 1
ATOM 2235 C C . PRO B 1 107 ? 18.078 -19.828 -3.975 1 91.5 107 PRO B C 1
ATOM 2237 O O . PRO B 1 107 ? 17.875 -19.312 -5.082 1 91.5 107 PRO B O 1
ATOM 2240 N N . LEU B 1 108 ? 19.25 -19.938 -3.465 1 93.94 108 LEU B N 1
ATOM 2241 C CA . LEU B 1 108 ? 20.359 -19.266 -4.098 1 93.94 108 LEU B CA 1
ATOM 2242 C C . LEU B 1 108 ? 20.891 -20.062 -5.289 1 93.94 108 LEU B C 1
ATOM 2244 O O . LEU B 1 108 ? 21.656 -19.531 -6.098 1 93.94 108 LEU B O 1
ATOM 2248 N N . ALA B 1 109 ? 20.438 -21.25 -5.473 1 94 109 ALA B N 1
ATOM 2249 C CA . ALA B 1 109 ? 20.828 -22.078 -6.602 1 94 109 ALA B CA 1
ATOM 2250 C C . ALA B 1 109 ? 19.922 -21.844 -7.805 1 94 109 ALA B C 1
ATOM 2252 O O . ALA B 1 109 ? 20.25 -22.25 -8.93 1 94 109 ALA B O 1
ATOM 2253 N N . VAL B 1 110 ? 18.844 -21.281 -7.559 1 93.62 110 VAL B N 1
ATOM 2254 C CA . VAL B 1 110 ? 17.891 -20.953 -8.609 1 93.62 110 VAL B CA 1
ATOM 2255 C C . VAL B 1 110 ? 18.094 -19.516 -9.062 1 93.62 110 VAL B C 1
ATOM 2257 O O . VAL B 1 110 ? 17.922 -18.578 -8.273 1 93.62 110 VAL B O 1
ATOM 2260 N N . GLU B 1 111 ? 18.438 -19.266 -10.273 1 94.19 111 GLU B N 1
ATOM 2261 C CA . GLU B 1 111 ? 18.922 -17.984 -10.789 1 94.19 111 GLU B CA 1
ATOM 2262 C C . GLU B 1 111 ? 17.938 -16.859 -10.516 1 94.19 111 GLU B C 1
ATOM 2264 O O . GLU B 1 111 ? 18.297 -15.82 -9.969 1 94.19 111 GLU B O 1
ATOM 2269 N N . TRP B 1 112 ? 16.656 -17 -10.969 1 93.44 112 TRP B N 1
ATOM 2270 C CA . TRP B 1 112 ? 15.695 -15.914 -10.781 1 93.44 112 TRP B CA 1
ATOM 2271 C C . TRP B 1 112 ? 15.461 -15.648 -9.305 1 93.44 112 TRP B C 1
ATOM 2273 O O . TRP B 1 112 ? 15.273 -14.5 -8.898 1 93.44 112 TRP B O 1
ATOM 2283 N N . LEU B 1 113 ? 15.445 -16.688 -8.422 1 94.56 113 LEU B N 1
ATOM 2284 C CA . LEU B 1 113 ? 15.219 -16.547 -6.992 1 94.56 113 LEU B CA 1
ATOM 2285 C C . LEU B 1 113 ? 16.391 -15.852 -6.32 1 94.56 113 LEU B C 1
ATOM 2287 O O . LEU B 1 113 ? 16.203 -15.016 -5.434 1 94.56 113 LEU B O 1
ATOM 2291 N N . LYS B 1 114 ? 17.547 -16.188 -6.789 1 95.75 114 LYS B N 1
ATOM 2292 C CA . LYS B 1 114 ? 18.781 -15.57 -6.273 1 95.75 114 LYS B CA 1
ATOM 2293 C C . LYS B 1 114 ? 18.719 -14.055 -6.414 1 95.75 114 LYS B C 1
ATOM 2295 O O . LYS B 1 114 ? 18.891 -13.328 -5.43 1 95.75 114 LYS B O 1
ATOM 2300 N N . TRP B 1 115 ? 18.453 -13.625 -7.527 1 96.69 115 TRP B N 1
ATOM 2301 C CA . TRP B 1 115 ? 18.469 -12.188 -7.781 1 96.69 115 TRP B CA 1
ATOM 2302 C C . TRP B 1 115 ? 17.266 -11.508 -7.141 1 96.69 115 TRP B C 1
ATOM 2304 O O . TRP B 1 115 ? 17.359 -10.367 -6.676 1 96.69 115 TRP B O 1
ATOM 2314 N N . ALA B 1 116 ? 16.094 -12.203 -7.133 1 96.38 116 ALA B N 1
ATOM 2315 C CA . ALA B 1 116 ? 14.945 -11.648 -6.422 1 96.38 116 ALA B CA 1
ATOM 2316 C C . ALA B 1 116 ? 15.273 -11.414 -4.953 1 96.38 116 ALA B C 1
ATOM 2318 O O . ALA B 1 116 ? 14.938 -10.359 -4.398 1 96.38 116 ALA B O 1
ATOM 2319 N N . LEU B 1 117 ? 16 -12.344 -4.355 1 96.19 117 LEU B N 1
ATOM 2320 C CA . LEU B 1 117 ? 16.344 -12.258 -2.941 1 96.19 117 LEU B CA 1
ATOM 2321 C C . LEU B 1 117 ? 17.391 -11.18 -2.701 1 96.19 117 LEU B C 1
ATOM 2323 O O . LEU B 1 117 ? 17.312 -10.445 -1.713 1 96.19 117 LEU B O 1
ATOM 2327 N N . ILE B 1 118 ? 18.344 -11.094 -3.547 1 97.44 118 ILE B N 1
ATOM 2328 C CA . ILE B 1 118 ? 19.422 -10.109 -3.393 1 97.44 118 ILE B CA 1
ATOM 2329 C C . ILE B 1 118 ? 18.844 -8.703 -3.502 1 97.44 118 ILE B C 1
ATOM 2331 O O . ILE B 1 118 ? 19.125 -7.836 -2.672 1 97.44 118 ILE B O 1
ATOM 2335 N N . TYR B 1 119 ? 18.047 -8.445 -4.57 1 97.88 119 TYR B N 1
ATOM 2336 C CA . TYR B 1 119 ? 17.391 -7.145 -4.711 1 97.88 119 TYR B CA 1
ATOM 2337 C C . TYR B 1 119 ? 16.547 -6.824 -3.492 1 97.88 119 TYR B C 1
ATOM 2339 O O . TYR B 1 119 ? 16.578 -5.707 -2.973 1 97.88 119 TYR B O 1
ATOM 2347 N N . PHE B 1 120 ? 15.875 -7.836 -3.016 1 97.31 120 PHE B N 1
ATOM 2348 C CA . PHE B 1 120 ? 14.961 -7.637 -1.898 1 97.31 120 PHE B CA 1
ATOM 2349 C C . PHE B 1 120 ? 15.727 -7.352 -0.613 1 97.31 120 PHE B C 1
ATOM 2351 O O . PHE B 1 120 ? 15.352 -6.469 0.16 1 97.31 120 PHE B O 1
ATOM 2358 N N . ALA B 1 121 ? 16.734 -8.055 -0.373 1 96.5 121 ALA B N 1
ATOM 2359 C CA . ALA B 1 121 ? 17.562 -7.836 0.81 1 96.5 121 ALA B CA 1
ATOM 2360 C C . ALA B 1 121 ? 18.188 -6.445 0.79 1 96.5 121 ALA B C 1
ATOM 2362 O O . ALA B 1 121 ? 18.328 -5.801 1.833 1 96.5 121 ALA B O 1
ATOM 2363 N N . ALA B 1 122 ? 18.578 -6.023 -0.336 1 97.19 122 ALA B N 1
ATOM 2364 C CA . ALA B 1 122 ? 19.125 -4.684 -0.484 1 97.19 122 ALA B CA 1
ATOM 2365 C C . ALA B 1 122 ? 18.094 -3.619 -0.115 1 97.19 122 ALA B C 1
ATOM 2367 O O . ALA B 1 122 ? 18.438 -2.6 0.49 1 97.19 122 ALA B O 1
ATOM 2368 N N . THR B 1 123 ? 16.891 -3.822 -0.526 1 96.5 123 THR B N 1
ATOM 2369 C CA . THR B 1 123 ? 15.82 -2.906 -0.157 1 96.5 123 THR B CA 1
ATOM 2370 C C . THR B 1 123 ? 15.68 -2.82 1.36 1 96.5 123 THR B C 1
ATOM 2372 O O . THR B 1 123 ? 15.547 -1.728 1.916 1 96.5 123 THR B O 1
ATOM 2375 N N . GLY B 1 124 ? 15.688 -3.984 2.021 1 94.12 124 GLY B N 1
ATOM 2376 C CA . GLY B 1 124 ? 15.602 -4.008 3.473 1 94.12 124 GLY B CA 1
ATOM 2377 C C . GLY B 1 124 ? 16.75 -3.297 4.152 1 94.12 124 GLY B C 1
ATOM 2378 O O . GLY B 1 124 ? 16.562 -2.6 5.148 1 94.12 124 GLY B O 1
ATOM 2379 N N . ALA B 1 125 ? 17.906 -3.424 3.609 1 95.31 125 ALA B N 1
ATOM 2380 C CA . ALA B 1 125 ? 19.094 -2.771 4.152 1 95.31 125 ALA B CA 1
ATOM 2381 C C . ALA B 1 125 ? 18.984 -1.255 4.035 1 95.31 125 ALA B C 1
ATOM 2383 O O . ALA B 1 125 ? 19.328 -0.526 4.969 1 95.31 125 ALA B O 1
ATOM 2384 N N . LEU B 1 126 ? 18.5 -0.841 2.908 1 97.06 126 LEU B N 1
ATOM 2385 C CA . LEU B 1 126 ? 18.312 0.59 2.697 1 97.06 126 LEU B CA 1
ATOM 2386 C C . LEU B 1 126 ? 17.25 1.145 3.641 1 97.06 126 LEU B C 1
ATOM 2388 O O . LEU B 1 126 ? 17.406 2.246 4.172 1 97.06 126 LEU B O 1
ATOM 2392 N N . TRP B 1 127 ? 16.219 0.43 3.789 1 96.44 127 TRP B N 1
ATOM 2393 C CA . TRP B 1 127 ? 15.141 0.822 4.688 1 96.44 127 TRP B CA 1
ATOM 2394 C C . TRP B 1 127 ? 15.633 0.917 6.125 1 96.44 127 TRP B C 1
ATOM 2396 O O . TRP B 1 127 ? 15.484 1.955 6.773 1 96.44 127 TRP B O 1
ATOM 2406 N N . MET B 1 128 ? 16.297 -0.067 6.633 1 93.88 128 MET B N 1
ATOM 2407 C CA . MET B 1 128 ? 16.75 -0.138 8.023 1 93.88 128 MET B CA 1
ATOM 2408 C C . MET B 1 128 ? 17.922 0.805 8.266 1 93.88 128 MET B C 1
ATOM 2410 O O . MET B 1 128 ? 18 1.444 9.312 1 93.88 128 MET B O 1
ATOM 2414 N N . GLY B 1 129 ? 18.75 0.875 7.348 1 95.88 129 GLY B N 1
ATOM 2415 C CA . GLY B 1 129 ? 20 1.59 7.562 1 95.88 129 GLY B CA 1
ATOM 2416 C C . GLY B 1 129 ? 19.906 3.07 7.246 1 95.88 129 GLY B C 1
ATOM 2417 O O . GLY B 1 129 ? 20.641 3.883 7.816 1 95.88 129 GLY B O 1
ATOM 2418 N N . VAL B 1 130 ? 19.016 3.4 6.355 1 97.94 130 VAL B N 1
ATOM 2419 C CA . VAL B 1 130 ? 18.969 4.789 5.91 1 97.94 130 VAL B CA 1
ATOM 2420 C C . VAL B 1 130 ? 17.594 5.387 6.188 1 97.94 130 VAL B C 1
ATOM 2422 O O . VAL B 1 130 ? 17.484 6.418 6.848 1 97.94 130 VAL B O 1
ATOM 2425 N N . LEU B 1 131 ? 16.594 4.82 5.777 1 97.62 131 LEU B N 1
ATOM 2426 C CA . LEU B 1 131 ? 15.266 5.434 5.777 1 97.62 131 LEU B CA 1
ATOM 2427 C C . LEU B 1 131 ? 14.711 5.527 7.195 1 97.62 131 LEU B C 1
ATOM 2429 O O . LEU B 1 131 ? 14.242 6.59 7.613 1 97.62 131 LEU B O 1
ATOM 2433 N N . ILE B 1 132 ? 14.789 4.465 7.973 1 95.75 132 ILE B N 1
ATOM 2434 C CA . ILE B 1 132 ? 14.227 4.469 9.32 1 95.75 132 ILE B CA 1
ATOM 2435 C C . ILE B 1 132 ? 14.938 5.523 10.172 1 95.75 132 ILE B C 1
ATOM 2437 O O . ILE B 1 132 ? 14.289 6.367 10.789 1 95.75 132 ILE B O 1
ATOM 2441 N N . PRO B 1 133 ? 16.266 5.562 10.156 1 96.25 133 PRO B N 1
ATOM 2442 C CA . PRO B 1 133 ? 16.938 6.59 10.961 1 96.25 133 PRO B CA 1
ATOM 2443 C C . PRO B 1 133 ? 16.562 8.008 10.531 1 96.25 133 PRO B C 1
ATOM 2445 O O . PRO B 1 133 ? 16.375 8.883 11.383 1 96.25 133 PRO B O 1
ATOM 2448 N N . LEU B 1 134 ? 16.438 8.234 9.297 1 97.56 134 LEU B N 1
ATOM 2449 C CA . LEU B 1 134 ? 16.078 9.562 8.812 1 97.56 134 LEU B CA 1
ATOM 2450 C C . LEU B 1 134 ? 14.641 9.914 9.18 1 97.56 134 LEU B C 1
ATOM 2452 O O . LEU B 1 134 ? 14.344 11.062 9.531 1 97.56 134 LEU B O 1
ATOM 2456 N N . GLN B 1 135 ? 13.797 8.945 9.078 1 96.62 135 GLN B N 1
ATOM 2457 C CA . GLN B 1 135 ? 12.406 9.188 9.438 1 96.62 135 GLN B CA 1
ATOM 2458 C C . GLN B 1 135 ? 12.281 9.578 10.906 1 96.62 135 GLN B C 1
ATOM 2460 O O . GLN B 1 135 ? 11.531 10.492 11.25 1 96.62 135 GLN B O 1
ATOM 2465 N N . PHE B 1 136 ? 12.969 8.953 11.727 1 95.12 136 PHE B N 1
ATOM 2466 C CA . PHE B 1 136 ? 12.938 9.281 13.148 1 95.12 136 PHE B CA 1
ATOM 2467 C C . PHE B 1 136 ? 13.539 10.656 13.406 1 95.12 136 PHE B C 1
ATOM 2469 O O . PHE B 1 136 ? 13.07 11.398 14.273 1 95.12 136 PHE B O 1
ATOM 2476 N N . ARG B 1 137 ? 14.516 10.906 12.672 1 95.88 137 ARG B N 1
ATOM 2477 C CA . ARG B 1 137 ? 15.102 12.234 12.781 1 95.88 137 ARG B CA 1
ATOM 2478 C C . ARG B 1 137 ? 14.086 13.312 12.422 1 95.88 137 ARG B C 1
ATOM 2480 O O . ARG B 1 137 ? 13.938 14.297 13.148 1 95.88 137 ARG B O 1
ATOM 2487 N N . PHE B 1 138 ? 13.406 13.117 11.32 1 96.5 138 PHE B N 1
ATOM 2488 C CA . PHE B 1 138 ? 12.414 14.094 10.883 1 96.5 138 PHE B CA 1
ATOM 2489 C C . PHE B 1 138 ? 11.305 14.25 11.922 1 96.5 138 PHE B C 1
ATOM 2491 O O . PHE B 1 138 ? 10.844 15.359 12.188 1 96.5 138 PHE B O 1
ATOM 2498 N N . MET B 1 139 ? 10.922 13.125 12.477 1 94.81 139 MET B N 1
ATOM 2499 C CA . MET B 1 139 ? 9.883 13.156 13.5 1 94.81 139 MET B CA 1
ATOM 2500 C C . MET B 1 139 ? 10.344 13.93 14.727 1 94.81 139 MET B C 1
ATOM 2502 O O . MET B 1 139 ? 9.594 14.75 15.266 1 94.81 139 MET B O 1
ATOM 2506 N N . LYS B 1 140 ? 11.539 13.68 15.148 1 94.44 140 LYS B N 1
ATOM 2507 C CA . LYS B 1 140 ? 12.094 14.391 16.297 1 94.44 140 LYS B CA 1
ATOM 2508 C C . LYS B 1 140 ? 12.211 15.883 16.016 1 94.44 140 LYS B C 1
ATOM 2510 O O . LYS B 1 140 ? 11.914 16.703 16.891 1 94.44 140 LYS B O 1
ATOM 2515 N N . GLN B 1 141 ? 12.648 16.188 14.883 1 94.75 141 GLN B N 1
ATOM 2516 C CA . GLN B 1 141 ? 12.766 17.594 14.492 1 94.75 141 GLN B CA 1
ATOM 2517 C C . GLN B 1 141 ? 11.398 18.281 14.5 1 94.75 141 GLN B C 1
ATOM 2519 O O . GLN B 1 141 ? 11.266 19.406 14.992 1 94.75 141 GLN B O 1
ATOM 2524 N N . ALA B 1 142 ? 10.484 17.641 13.969 1 93.69 142 ALA B N 1
ATOM 2525 C CA . ALA B 1 142 ? 9.133 18.203 13.938 1 93.69 142 ALA B CA 1
ATOM 2526 C C . ALA B 1 142 ? 8.602 18.438 15.344 1 93.69 142 ALA B C 1
ATOM 2528 O O . ALA B 1 142 ? 7.98 19.469 15.617 1 93.69 142 ALA B O 1
ATOM 2529 N N . ASP B 1 143 ? 8.836 17.516 16.203 1 91.62 143 ASP B N 1
ATOM 2530 C CA . ASP B 1 143 ? 8.406 17.625 17.594 1 91.62 143 ASP B CA 1
ATOM 2531 C C . ASP B 1 143 ? 9.078 18.828 18.266 1 91.62 143 ASP B C 1
ATOM 2533 O O . ASP B 1 143 ? 8.492 19.453 19.156 1 91.62 143 ASP B O 1
ATOM 2537 N N . ALA B 1 144 ? 10.211 19.172 17.828 1 93.19 144 ALA B N 1
ATOM 2538 C CA . ALA B 1 144 ? 10.977 20.281 18.406 1 93.19 144 ALA B CA 1
ATOM 2539 C C . ALA B 1 144 ? 10.664 21.594 17.703 1 93.19 144 ALA B C 1
ATOM 2541 O O . ALA B 1 144 ? 11.188 22.641 18.078 1 93.19 144 ALA B O 1
ATOM 2542 N N . GLY B 1 145 ? 9.914 21.5 16.688 1 91.31 145 GLY B N 1
ATOM 2543 C CA . GLY B 1 145 ? 9.578 22.703 15.938 1 91.31 145 GLY B CA 1
ATOM 2544 C C . GLY B 1 145 ? 10.664 23.125 14.969 1 91.31 145 GLY B C 1
ATOM 2545 O O . GLY B 1 145 ? 10.711 24.281 14.547 1 91.31 145 GLY B O 1
ATOM 2546 N N . ILE B 1 146 ? 11.562 22.234 14.633 1 90.19 146 ILE B N 1
ATOM 2547 C CA . ILE B 1 146 ? 12.648 22.5 13.695 1 90.19 146 ILE B CA 1
ATOM 2548 C C . ILE B 1 146 ? 12.266 21.984 12.312 1 90.19 146 ILE B C 1
ATOM 2550 O O . ILE B 1 146 ? 11.984 20.797 12.148 1 90.19 146 ILE B O 1
ATOM 2554 N N . MET B 1 147 ? 12.336 22.891 11.359 1 91.06 147 MET B N 1
ATOM 2555 C CA . MET B 1 147 ? 11.906 22.516 10.016 1 91.06 147 MET B CA 1
ATOM 2556 C C . MET B 1 147 ? 13.109 22.406 9.07 1 91.06 147 MET B C 1
ATOM 2558 O O . MET B 1 147 ? 14.016 23.234 9.125 1 91.06 147 MET B O 1
ATOM 2562 N N . PRO B 1 148 ? 13.07 21.438 8.242 1 91.06 148 PRO B N 1
ATOM 2563 C CA . PRO B 1 148 ? 14.266 21.094 7.469 1 91.06 148 PRO B CA 1
ATOM 2564 C C . PRO B 1 148 ? 14.562 22.094 6.355 1 91.06 148 PRO B C 1
ATOM 2566 O O . PRO B 1 148 ? 15.695 22.141 5.855 1 91.06 148 PRO B O 1
ATOM 2569 N N . TRP B 1 149 ? 13.68 22.844 5.898 1 91.62 149 TRP B N 1
ATOM 2570 C CA . TRP B 1 149 ? 13.922 23.719 4.758 1 91.62 149 TRP B CA 1
ATOM 2571 C C . TRP B 1 149 ? 14.703 24.969 5.184 1 91.62 149 TRP B C 1
ATOM 2573 O O . TRP B 1 149 ? 15.156 25.734 4.336 1 91.62 149 TRP B O 1
ATOM 2583 N N . ASN B 1 150 ? 14.977 25.125 6.434 1 89.62 150 ASN B N 1
ATOM 2584 C CA . ASN B 1 150 ? 15.719 26.281 6.918 1 89.62 150 ASN B CA 1
ATOM 2585 C C . ASN B 1 150 ? 17.188 25.953 7.145 1 89.62 150 ASN B C 1
ATOM 2587 O O . ASN B 1 150 ? 17.969 26.828 7.539 1 89.62 150 ASN B O 1
ATOM 2591 N N . ASP B 1 151 ? 17.562 24.766 6.984 1 92.88 151 ASP B N 1
ATOM 2592 C CA . ASP B 1 151 ? 18.922 24.297 7.23 1 92.88 151 ASP B CA 1
ATOM 2593 C C . ASP B 1 151 ? 19.438 23.469 6.051 1 92.88 151 ASP B C 1
ATOM 2595 O O . ASP B 1 151 ? 18.812 22.5 5.637 1 92.88 151 ASP B O 1
ATOM 2599 N N . ALA B 1 152 ? 20.578 23.891 5.586 1 94.25 152 ALA B N 1
ATOM 2600 C CA . ALA B 1 152 ? 21.156 23.266 4.406 1 94.25 152 ALA B CA 1
ATOM 2601 C C . ALA B 1 152 ? 21.422 21.781 4.648 1 94.25 152 ALA B C 1
ATOM 2603 O O . ALA B 1 152 ? 21.234 20.953 3.758 1 94.25 152 ALA B O 1
ATOM 2604 N N . ARG B 1 153 ? 21.906 21.453 5.762 1 94.25 153 ARG B N 1
ATOM 2605 C CA . ARG B 1 153 ? 22.172 20.062 6.109 1 94.25 153 ARG B CA 1
ATOM 2606 C C . ARG B 1 153 ? 20.891 19.234 6.098 1 94.25 153 ARG B C 1
ATOM 2608 O O . ARG B 1 153 ? 20.875 18.125 5.566 1 94.25 153 ARG B O 1
ATOM 2615 N N . GLU B 1 154 ? 19.859 19.781 6.629 1 94.94 154 GLU B N 1
ATOM 2616 C CA . GLU B 1 154 ? 18.578 19.062 6.691 1 94.94 154 GLU B CA 1
ATOM 2617 C C . GLU B 1 154 ? 17.984 18.891 5.301 1 94.94 154 GLU B C 1
ATOM 2619 O O . GLU B 1 154 ? 17.344 17.875 5.016 1 94.94 154 GLU B O 1
ATOM 2624 N N . GLN B 1 155 ? 18.219 19.844 4.48 1 95.56 155 GLN B N 1
ATOM 2625 C CA . GLN B 1 155 ? 17.75 19.719 3.105 1 95.56 155 GLN B CA 1
ATOM 2626 C C . GLN B 1 155 ? 18.5 18.609 2.365 1 95.56 155 GLN B C 1
ATOM 2628 O O . GLN B 1 155 ? 17.906 17.891 1.562 1 95.56 155 GLN B O 1
ATOM 2633 N N . LYS B 1 156 ? 19.75 18.516 2.633 1 96.75 156 LYS B N 1
ATOM 2634 C CA . LYS B 1 156 ? 20.531 17.422 2.047 1 96.75 156 LYS B CA 1
ATOM 2635 C C . LYS B 1 156 ? 20.031 16.062 2.535 1 96.75 156 LYS B C 1
ATOM 2637 O O . LYS B 1 156 ? 20 15.102 1.773 1 96.75 156 LYS B O 1
ATOM 2642 N N . LEU B 1 157 ? 19.656 16.031 3.746 1 97.19 157 LEU B N 1
ATOM 2643 C CA . LEU B 1 157 ? 19.141 14.781 4.305 1 97.19 157 LEU B CA 1
ATOM 2644 C C . LEU B 1 157 ? 17.797 14.43 3.693 1 97.19 157 LEU B C 1
ATOM 2646 O O . LEU B 1 157 ? 17.484 13.25 3.486 1 97.19 157 LEU B O 1
ATOM 2650 N N . LEU B 1 158 ? 16.984 15.445 3.436 1 97.19 158 LEU B N 1
ATOM 2651 C CA . LEU B 1 158 ? 15.734 15.203 2.717 1 97.19 158 LEU B CA 1
ATOM 2652 C C . LEU B 1 158 ? 16.016 14.641 1.328 1 97.19 158 LEU B C 1
ATOM 2654 O O . LEU B 1 158 ? 15.312 13.734 0.871 1 97.19 158 LEU B O 1
ATOM 2658 N N . GLY B 1 159 ? 16.984 15.203 0.685 1 97.31 159 GLY B N 1
ATOM 2659 C CA . GLY B 1 159 ? 17.406 14.68 -0.607 1 97.31 159 GLY B CA 1
ATOM 2660 C C . GLY B 1 159 ? 17.875 13.234 -0.544 1 97.31 159 GLY B C 1
ATOM 2661 O O . GLY B 1 159 ? 17.547 12.43 -1.415 1 97.31 159 GLY B O 1
ATOM 2662 N N . LEU B 1 160 ? 18.672 12.914 0.463 1 97.81 160 LEU B N 1
ATOM 2663 C CA . LEU B 1 160 ? 19.125 11.547 0.673 1 97.81 160 LEU B CA 1
ATOM 2664 C C . LEU B 1 160 ? 17.953 10.609 0.915 1 97.81 160 LEU B C 1
ATOM 2666 O O . LEU B 1 160 ? 17.922 9.484 0.401 1 97.81 160 LEU B O 1
ATOM 2670 N N . TYR B 1 161 ? 17.016 11.055 1.704 1 97.88 161 TYR B N 1
ATOM 2671 C CA . TYR B 1 161 ? 15.82 10.273 1.98 1 97.88 161 TYR B CA 1
ATOM 2672 C C . TYR B 1 161 ? 15.07 9.953 0.693 1 97.88 161 TYR B C 1
ATOM 2674 O O . TYR B 1 161 ? 14.664 8.805 0.472 1 97.88 161 TYR B O 1
ATOM 2682 N N . ASN B 1 162 ? 14.945 10.953 -0.176 1 97.12 162 ASN B N 1
ATOM 2683 C CA . ASN B 1 162 ? 14.227 10.773 -1.435 1 97.12 162 ASN B CA 1
ATOM 2684 C C . ASN B 1 162 ? 14.984 9.836 -2.377 1 97.12 162 ASN B C 1
ATOM 2686 O O . ASN B 1 162 ? 14.375 8.992 -3.037 1 97.12 162 ASN B O 1
ATOM 2690 N N . ALA B 1 163 ? 16.25 10.023 -2.418 1 97.75 163 ALA B N 1
ATOM 2691 C CA . ALA B 1 163 ? 17.062 9.172 -3.283 1 97.75 163 ALA B CA 1
ATOM 2692 C C . ALA B 1 163 ? 17.047 7.723 -2.801 1 97.75 163 ALA B C 1
ATOM 2694 O O . ALA B 1 163 ? 16.906 6.797 -3.602 1 97.75 163 ALA B O 1
ATOM 2695 N N . ALA B 1 164 ? 17.203 7.523 -1.544 1 97.75 164 ALA B N 1
ATOM 2696 C CA . ALA B 1 164 ? 17.188 6.188 -0.961 1 97.75 164 ALA B CA 1
ATOM 2697 C C . ALA B 1 164 ? 15.828 5.531 -1.109 1 97.75 164 ALA B C 1
ATOM 2699 O O . ALA B 1 164 ? 15.727 4.332 -1.384 1 97.75 164 ALA B O 1
ATOM 2700 N N . GLY B 1 165 ? 14.805 6.32 -0.854 1 97.19 165 GLY B N 1
ATOM 2701 C CA . GLY B 1 165 ? 13.461 5.812 -1.071 1 97.19 165 GLY B CA 1
ATOM 2702 C C . GLY B 1 165 ? 13.211 5.387 -2.506 1 97.19 165 GLY B C 1
ATOM 2703 O O . GLY B 1 165 ? 12.633 4.324 -2.752 1 97.19 165 GLY B O 1
ATOM 2704 N N . GLY B 1 166 ? 13.609 6.234 -3.473 1 97.75 166 GLY B N 1
ATOM 2705 C CA . GLY B 1 166 ? 13.492 5.887 -4.879 1 97.75 166 GLY B CA 1
ATOM 2706 C C . GLY B 1 166 ? 14.266 4.637 -5.25 1 97.75 166 GLY B C 1
ATOM 2707 O O . GLY B 1 166 ? 13.766 3.791 -6 1 97.75 166 GLY B O 1
ATOM 2708 N N . ALA B 1 167 ? 15.414 4.535 -4.719 1 98.12 167 ALA B N 1
ATOM 2709 C CA . ALA B 1 167 ? 16.234 3.352 -4.957 1 98.12 167 ALA B CA 1
ATOM 2710 C C . ALA B 1 167 ? 15.578 2.102 -4.379 1 98.12 167 ALA B C 1
ATOM 2712 O O . ALA B 1 167 ? 15.609 1.034 -4.996 1 98.12 167 ALA B O 1
ATOM 2713 N N . ALA B 1 168 ? 15.055 2.23 -3.207 1 97.5 168 ALA B N 1
ATOM 2714 C CA . ALA B 1 168 ? 14.383 1.1 -2.568 1 97.5 168 ALA B CA 1
ATOM 2715 C C . ALA B 1 168 ? 13.203 0.614 -3.404 1 97.5 168 ALA B C 1
ATOM 2717 O O . ALA B 1 168 ? 13 -0.592 -3.564 1 97.5 168 ALA B O 1
ATOM 2718 N N . VAL B 1 169 ? 12.406 1.514 -3.912 1 97.75 169 VAL B N 1
ATOM 2719 C CA . VAL B 1 169 ? 11.273 1.163 -4.758 1 97.75 169 VAL B CA 1
ATOM 2720 C C . VAL B 1 169 ? 11.766 0.442 -6.012 1 97.75 169 VAL B C 1
ATOM 2722 O O . VAL B 1 169 ? 11.211 -0.589 -6.398 1 97.75 169 VAL B O 1
ATOM 2725 N N . LEU B 1 170 ? 12.781 0.969 -6.625 1 98.06 170 LEU B N 1
ATOM 2726 C CA . LEU B 1 170 ? 13.328 0.364 -7.836 1 98.06 170 LEU B CA 1
ATOM 2727 C C . LEU B 1 170 ? 13.805 -1.058 -7.562 1 98.06 170 LEU B C 1
ATOM 2729 O O . LEU B 1 170 ? 13.578 -1.96 -8.367 1 98.06 170 LEU B O 1
ATOM 2733 N N . LEU B 1 171 ? 14.438 -1.224 -6.438 1 98.19 171 LEU B N 1
ATOM 2734 C CA . LEU B 1 171 ? 14.969 -2.539 -6.09 1 98.19 171 LEU B CA 1
ATOM 2735 C C . LEU B 1 171 ? 13.836 -3.539 -5.879 1 98.19 171 LEU B C 1
ATOM 2737 O O . LEU B 1 171 ? 13.938 -4.695 -6.297 1 98.19 171 LEU B O 1
ATOM 2741 N N . VAL B 1 172 ? 12.812 -3.148 -5.227 1 97.69 172 VAL B N 1
ATOM 2742 C CA . VAL B 1 172 ? 11.68 -4.039 -5.016 1 97.69 172 VAL B CA 1
ATOM 2743 C C . VAL B 1 172 ? 11.031 -4.371 -6.359 1 97.69 172 VAL B C 1
ATOM 2745 O O . VAL B 1 172 ? 10.617 -5.512 -6.59 1 97.69 172 VAL B O 1
ATOM 2748 N N . VAL B 1 173 ? 10.859 -3.365 -7.242 1 97.5 173 VAL B N 1
ATOM 2749 C CA . VAL B 1 173 ? 10.273 -3.592 -8.555 1 97.5 173 VAL B CA 1
ATOM 2750 C C . VAL B 1 173 ? 11.141 -4.574 -9.352 1 97.5 173 VAL B C 1
ATOM 2752 O O . VAL B 1 173 ? 10.617 -5.453 -10.039 1 97.5 173 VAL B O 1
ATOM 2755 N N . LEU B 1 174 ? 12.469 -4.43 -9.242 1 97.75 174 LEU B N 1
ATOM 2756 C CA . LEU B 1 174 ? 13.359 -5.387 -9.891 1 97.75 174 LEU B CA 1
ATOM 2757 C C . LEU B 1 174 ? 13.148 -6.793 -9.344 1 97.75 174 LEU B C 1
ATOM 2759 O O . LEU B 1 174 ? 13.18 -7.77 -10.094 1 97.75 174 LEU B O 1
ATOM 2763 N N . SER B 1 175 ? 12.984 -6.875 -8.047 1 97.5 175 SER B N 1
ATOM 2764 C CA . SER B 1 175 ? 12.68 -8.164 -7.434 1 97.5 175 SER B CA 1
ATOM 2765 C C . SER B 1 175 ? 11.391 -8.75 -8.008 1 97.5 175 SER B C 1
ATOM 2767 O O . SER B 1 175 ? 11.328 -9.945 -8.312 1 97.5 175 SER B O 1
ATOM 2769 N N . LEU B 1 176 ? 10.422 -7.926 -8.141 1 96.56 176 LEU B N 1
ATOM 2770 C CA . LEU B 1 176 ? 9.141 -8.344 -8.688 1 96.56 176 LEU B CA 1
ATOM 2771 C C . LEU B 1 176 ? 9.281 -8.789 -10.133 1 96.56 176 LEU B C 1
ATOM 2773 O O . LEU B 1 176 ? 8.672 -9.781 -10.547 1 96.56 176 LEU B O 1
ATOM 2777 N N . VAL B 1 177 ? 10.078 -8.07 -10.914 1 96.44 177 VAL B N 1
ATOM 2778 C CA . VAL B 1 177 ? 10.328 -8.422 -12.305 1 96.44 177 VAL B CA 1
ATOM 2779 C C . VAL B 1 177 ? 10.922 -9.828 -12.375 1 96.44 177 VAL B C 1
ATOM 2781 O O . VAL B 1 177 ? 10.492 -10.648 -13.188 1 96.44 177 VAL B O 1
ATOM 2784 N N . LYS B 1 178 ? 11.883 -10.148 -11.516 1 95.19 178 LYS B N 1
ATOM 2785 C CA . LYS B 1 178 ? 12.516 -11.469 -11.508 1 95.19 178 LYS B CA 1
ATOM 2786 C C . LYS B 1 178 ? 11.516 -12.555 -11.125 1 95.19 178 LYS B C 1
ATOM 2788 O O . LYS B 1 178 ? 11.609 -13.688 -11.609 1 95.19 178 LYS B O 1
ATOM 2793 N N . MET B 1 179 ? 10.539 -12.219 -10.375 1 93.38 179 MET B N 1
ATOM 2794 C CA . MET B 1 179 ? 9.57 -13.195 -9.891 1 93.38 179 MET B CA 1
ATOM 2795 C C . MET B 1 179 ? 8.5 -13.469 -10.938 1 93.38 179 MET B C 1
ATOM 2797 O O . MET B 1 179 ? 8.008 -14.594 -11.055 1 93.38 179 MET B O 1
ATOM 2801 N N . VAL B 1 180 ? 8.133 -12.406 -11.664 1 90.94 180 VAL B N 1
ATOM 2802 C CA . VAL B 1 180 ? 6.965 -12.523 -12.523 1 90.94 180 VAL B CA 1
ATOM 2803 C C . VAL B 1 180 ? 7.398 -12.922 -13.93 1 90.94 180 VAL B C 1
ATOM 2805 O O . VAL B 1 180 ? 6.668 -13.617 -14.641 1 90.94 180 VAL B O 1
ATOM 2808 N N . LEU B 1 181 ? 8.547 -12.469 -14.422 1 87.12 181 LEU B N 1
ATOM 2809 C CA . LEU B 1 181 ? 9.008 -12.75 -15.781 1 87.12 181 LEU B CA 1
ATOM 2810 C C . LEU B 1 181 ? 9.945 -13.953 -15.797 1 87.12 181 LEU B C 1
ATOM 2812 O O . LEU B 1 181 ? 10.727 -14.125 -16.734 1 87.12 181 LEU B O 1
ATOM 2816 N N . LYS B 1 182 ? 9.773 -14.883 -14.875 1 83.25 182 LYS B N 1
ATOM 2817 C CA . LYS B 1 182 ? 10.672 -16.031 -14.805 1 83.25 182 LYS B CA 1
ATOM 2818 C C . LYS B 1 182 ? 10.391 -17.016 -15.938 1 83.25 182 LYS B C 1
ATOM 2820 O O . LYS B 1 182 ? 9.289 -17.047 -16.484 1 83.25 182 LYS B O 1
#

Foldseek 3Di:
DVVLVVLVVVLVVLLVVLLVCQQVFAADEPPDPLVVLVVLLVVLLCLQLVLLVVLVVQQVVLLVVLDLVSLLVSLVVNSVSCSVGNSVSSNSNSNSVSHNCVVPTRQCVDVLSVLLSVLLVVLVCLCVPQQVVLSVVSNVCSVVSHRQVVDPVSVVSVVVNVVSSVSSSVSNVSSVCSVPVD/DVVLVVLVVVLVVLLVVLLVCLQVFAADEDPDDLVVLVVLLVVLLCLQLVLLVVLVVQQVVLLVVLDLVSLLVSLVVNSVSCSVGNSVSSNSNSNSVSHNCVVPTRQCVDVLSVLLSVLLVVLVCLCVPQQVVLSVVSNVCSVVSHRQVVDPVSVVSVVVNVVSSVSSSVSNVSSVCSVPVD

Secondary structure (DSSP, 8-state):
-HHHHHHHHHHHHHHHHHHHHHHHTPPPP-SS-HHHHHHHHHHHHHHHHHHHHHHHHHHHHHHHHT-HHHHHHHHHHHHHHIIIIIHHHHHHHHHHHHHHGGGTSSGGGSHHHHHHHHHHHHHHHHIIIIIHHHHHHHHHHHHTT--GGG-HHHHHHHHHHHHHHHHHHHHHHHHHHHHH--/-HHHHHHHHHHHHHHHHHHHHHHHTPPPP-SS-HHHHHHHHHHHHHHHHHHHHHHHHHHHHHHHHT-HHHHHHHHHHHHHHIIIIIHHHHHHHHHHHHHHGGGTSSGGGSHHHHHHHHHHHHHHHHIIIIIHHHHHHHHHHHHTT--GGG-HHHHHHHHHHHHHHHHHHHHHHHHHHHHH--

Nearest PDB structures (foldseek):
  4tql-assembly2_B  TM=2.334E-01  e=8.281E+00  synthetic construct
  4tql-assembly2_B  TM=1.978E-01  e=7.875E+00  synthetic construct

pLDDT: mean 94.8, std 4.62, range [68.62, 98.25]

InterPro domains:
  IPR018729 Protein of unknown function DUF2269, transmembrane [PF10027] (38-179)

Sequence (364 aa):
MKKFKIAFAVELAIIGALTTLLFVGVSLPEVFPRAVHRFLHILGAIIFLGNIVVSALWFSVAVASRKNDWFAFAARLMNITDLAFTGPGLILLLWNATVLVGAYGHPLAVEWLKWALIYFAATGALWMGVLIPLQFRFMKQADAGIMPWNDAREQKLLGLYNAAGGAAVLLVVLSLVKMVLKMKKFKIAFAVELAIIGALTTLLFVGVSLPEVFPRAVHRFLHILGAIIFLGNIVVSALWFSVAVASRKNDWFAFAARLMNITDLAFTGPGLILLLWNATVLVGAYGHPLAVEWLKWALIYFAATGALWMGVLIPLQFRFMKQADAGIMPWNDAREQKLLGLYNAAGGAAVLLVVLSLVKMVLK